Protein AF-A0A060SUG4-F1 (afdb_monomer)

Radius of gyration: 19.08 Å; Cα contacts (8 Å, |Δi|>4): 262; chains: 1; bounding box: 57×53×43 Å

Sequence (201 aa):
MPRFSSSLASAQTWVEPTSLPDYLDASQVAGNVSLEHKRLCLNTLGAYGLGGQDSFAYSAGAQIRITELNYKTEGERVEVVAVSEVNNPITHSPRSSRRRSSSLHAVLRSCGSAPLVVLGLMRGVNGVGVSQALSIFFHAPASMRVIPLCLPIPPLLTDVKQRHLYAHHEYQYSSWDADTFFQMRSSYLSSLPSSYRKTSR

Structure (mmCIF, N/CA/C/O backbone):
data_AF-A0A060SUG4-F1
#
_entry.id   AF-A0A060SUG4-F1
#
loop_
_atom_site.group_PDB
_atom_site.id
_atom_site.type_symbol
_atom_site.label_atom_id
_atom_site.label_alt_id
_atom_site.label_comp_id
_atom_site.label_asym_id
_atom_site.label_entity_id
_atom_site.label_seq_id
_atom_site.pdbx_PDB_ins_code
_atom_site.Cartn_x
_atom_site.Cartn_y
_atom_site.Cartn_z
_atom_site.occupancy
_atom_site.B_iso_or_equiv
_atom_site.auth_seq_id
_atom_site.auth_comp_id
_atom_site.auth_asym_id
_atom_site.auth_atom_id
_atom_site.pdbx_PDB_model_num
ATOM 1 N N . MET A 1 1 ? -31.694 18.686 -6.249 1.00 42.88 1 MET A N 1
ATOM 2 C CA . MET A 1 1 ? -30.647 18.261 -7.206 1.00 42.88 1 MET A CA 1
ATOM 3 C C . MET A 1 1 ? -30.933 16.833 -7.650 1.00 42.88 1 MET A C 1
ATOM 5 O O . MET A 1 1 ? -31.194 16.015 -6.773 1.00 42.88 1 MET A O 1
ATOM 9 N N . PRO A 1 2 ? -30.952 16.529 -8.958 1.00 44.09 2 PRO A N 1
ATOM 10 C CA . PRO A 1 2 ? -31.192 15.171 -9.438 1.00 44.09 2 PRO A CA 1
ATOM 11 C C . PRO A 1 2 ? -30.003 14.259 -9.095 1.00 44.09 2 PRO A C 1
ATOM 13 O O . PRO A 1 2 ? -28.846 14.648 -9.250 1.00 44.09 2 PRO A O 1
ATOM 16 N N . ARG A 1 3 ? -30.288 13.048 -8.599 1.00 51.31 3 ARG A N 1
ATOM 17 C CA . ARG A 1 3 ? -29.276 12.005 -8.378 1.00 51.31 3 ARG A CA 1
ATOM 18 C C . ARG A 1 3 ? -28.842 11.463 -9.737 1.00 51.31 3 ARG A C 1
ATOM 20 O O . ARG A 1 3 ? -29.645 10.855 -10.434 1.00 51.31 3 ARG A O 1
ATOM 27 N N . PHE A 1 4 ? -27.578 11.648 -10.097 1.00 49.31 4 PHE A N 1
ATOM 28 C CA . PHE A 1 4 ? -26.991 10.963 -11.245 1.00 49.31 4 PHE A CA 1
ATOM 29 C C . PHE A 1 4 ? -26.877 9.458 -10.931 1.00 49.31 4 PHE A C 1
ATOM 31 O O . PHE A 1 4 ? -25.995 9.047 -10.179 1.00 49.31 4 PHE A O 1
ATOM 38 N N . SER A 1 5 ? -27.773 8.628 -11.476 1.00 48.16 5 SER A N 1
ATOM 39 C CA . SER A 1 5 ? -27.613 7.168 -11.487 1.00 48.16 5 SER A CA 1
ATOM 40 C C . SER A 1 5 ? -26.919 6.757 -12.786 1.00 48.16 5 SER A C 1
ATOM 42 O O . SER A 1 5 ? -27.507 6.855 -13.861 1.00 48.16 5 SER A O 1
ATOM 44 N N . SER A 1 6 ? -25.661 6.319 -12.702 1.00 52.75 6 SER A N 1
ATOM 45 C CA . SER A 1 6 ? -24.967 5.719 -13.851 1.00 52.75 6 SER A CA 1
ATOM 46 C C . SER A 1 6 ? -25.562 4.343 -14.148 1.00 52.75 6 SER A C 1
ATOM 48 O O . SER A 1 6 ? -25.537 3.471 -13.282 1.00 52.75 6 SER A O 1
ATOM 50 N N . SER A 1 7 ? -26.056 4.135 -15.369 1.00 51.00 7 SER A N 1
ATOM 51 C CA . SER A 1 7 ? -26.544 2.835 -15.857 1.00 51.00 7 SER A CA 1
ATOM 52 C C . SER A 1 7 ? -25.435 1.789 -16.031 1.00 51.00 7 SER A C 1
ATOM 54 O O . SER A 1 7 ? -25.730 0.608 -16.171 1.00 51.00 7 SER A O 1
ATOM 56 N N . LEU A 1 8 ? -24.163 2.208 -15.996 1.00 50.72 8 LEU A N 1
ATOM 57 C CA . LEU A 1 8 ? -22.990 1.327 -16.052 1.00 50.72 8 LEU A CA 1
ATOM 58 C C . LEU A 1 8 ? -22.507 0.874 -14.667 1.00 50.72 8 LEU A C 1
ATOM 60 O O . LEU A 1 8 ? -21.612 0.036 -14.576 1.00 50.72 8 LEU A O 1
ATOM 64 N N . ALA A 1 9 ? -23.087 1.400 -13.584 1.00 50.00 9 ALA A N 1
ATOM 65 C CA . ALA A 1 9 ? -22.822 0.922 -12.232 1.00 50.00 9 ALA A CA 1
ATOM 66 C C . ALA A 1 9 ? -23.582 -0.392 -11.988 1.00 50.00 9 ALA A C 1
ATOM 68 O O . ALA A 1 9 ? -24.537 -0.440 -11.216 1.00 50.00 9 ALA A O 1
ATOM 69 N N . SER A 1 10 ? -23.189 -1.465 -12.678 1.00 50.06 10 SER A N 1
ATOM 70 C CA . SER A 1 10 ? -23.586 -2.807 -12.258 1.00 50.06 10 SER A CA 1
ATOM 71 C C . SER A 1 10 ? -23.013 -3.058 -10.859 1.00 50.06 10 SER A C 1
ATOM 73 O O . SER A 1 10 ? -21.876 -2.686 -10.566 1.00 50.06 10 SER A O 1
ATOM 75 N N . ALA A 1 11 ? -23.810 -3.653 -9.972 1.00 53.81 11 ALA A N 1
ATOM 76 C CA . ALA A 1 11 ? -23.493 -3.806 -8.548 1.00 53.81 11 ALA A CA 1
ATOM 77 C C . ALA A 1 11 ? -22.215 -4.629 -8.254 1.00 53.81 11 ALA A C 1
ATOM 79 O O . ALA A 1 11 ? -21.762 -4.653 -7.115 1.00 53.81 11 ALA A O 1
ATOM 80 N N . GLN A 1 12 ? -21.608 -5.252 -9.269 1.00 50.97 12 GLN A N 1
ATOM 81 C CA . GLN A 1 12 ? -20.353 -6.004 -9.193 1.00 50.97 12 GLN A CA 1
ATOM 82 C C . GLN A 1 12 ? -19.305 -5.452 -10.174 1.00 50.97 12 GLN A C 1
ATOM 84 O O . GLN A 1 12 ? -18.782 -6.165 -11.022 1.00 50.97 12 GLN A O 1
ATOM 89 N N . THR A 1 13 ? -18.976 -4.160 -10.087 1.00 53.25 13 THR A N 1
ATOM 90 C CA . THR A 1 13 ? -17.857 -3.594 -10.877 1.00 53.25 13 THR A CA 1
ATOM 91 C C . THR A 1 13 ? -16.478 -3.934 -10.292 1.00 53.25 13 THR A C 1
ATOM 93 O O . THR A 1 13 ? -15.457 -3.493 -10.813 1.00 53.25 13 THR A O 1
ATOM 96 N N . TRP A 1 14 ? -16.435 -4.678 -9.187 1.00 64.00 14 TRP A N 1
ATOM 97 C CA . TRP A 1 14 ? -15.236 -4.876 -8.387 1.00 64.00 14 TRP A CA 1
ATOM 98 C C . TRP A 1 14 ? -14.989 -6.351 -8.129 1.00 64.00 14 TRP A C 1
ATOM 100 O O . TRP A 1 14 ? -15.912 -7.094 -7.801 1.00 64.00 14 TRP A O 1
ATOM 110 N N . VAL A 1 15 ? -13.728 -6.752 -8.279 1.00 66.94 15 VAL A N 1
ATOM 111 C CA . VAL A 1 15 ? -13.281 -8.085 -7.889 1.00 66.94 15 VAL A CA 1
ATOM 112 C C . VAL A 1 15 ? -13.190 -8.108 -6.373 1.00 66.94 15 VAL A C 1
ATOM 114 O O . VAL A 1 15 ? -12.480 -7.288 -5.786 1.00 66.94 15 VAL A O 1
ATOM 117 N N . GLU A 1 16 ? -13.934 -9.026 -5.763 1.00 75.75 16 GLU A N 1
ATOM 118 C CA . GLU A 1 16 ? -13.940 -9.234 -4.321 1.00 75.75 16 GLU A CA 1
ATOM 119 C C . GLU A 1 16 ? -12.500 -9.497 -3.851 1.00 75.75 16 GLU A C 1
ATOM 121 O O . GLU A 1 16 ? -11.866 -10.418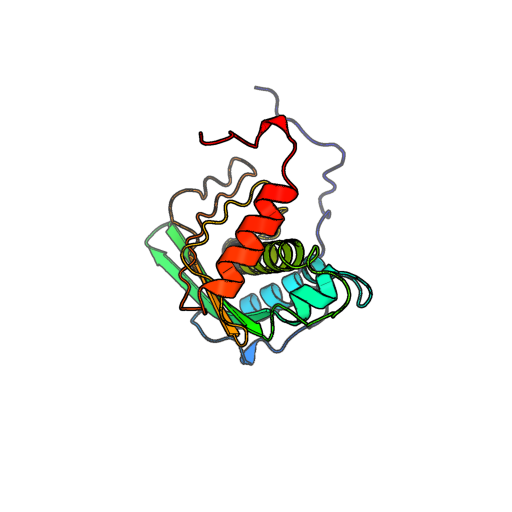 -4.376 1.00 75.75 16 GLU A O 1
ATOM 126 N N . PRO A 1 17 ? -11.953 -8.735 -2.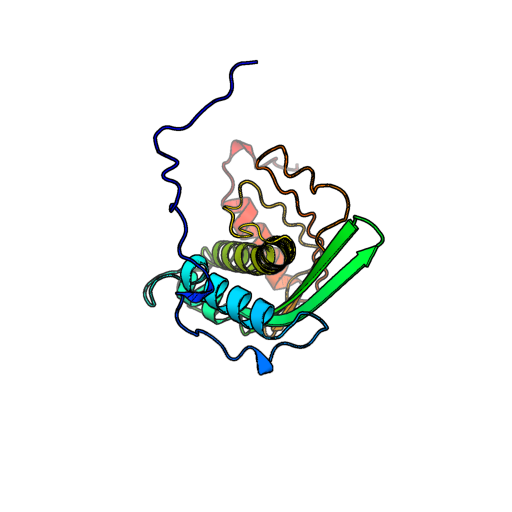888 1.00 71.75 17 PRO A N 1
ATOM 127 C CA . PRO A 1 17 ? -10.560 -8.888 -2.477 1.00 71.75 17 PRO A CA 1
ATOM 128 C C . PRO A 1 17 ? -10.207 -10.310 -2.023 1.00 71.75 17 PRO A C 1
ATOM 130 O O . PRO A 1 17 ? -9.087 -10.763 -2.246 1.00 71.75 17 PRO A O 1
ATOM 133 N N . THR A 1 18 ? -11.164 -11.033 -1.434 1.00 79.50 18 THR A N 1
ATOM 134 C CA . THR A 1 18 ? -10.996 -12.432 -1.002 1.00 79.50 18 THR A CA 1
ATOM 135 C C . THR A 1 18 ? -10.933 -13.430 -2.162 1.00 79.50 18 THR A C 1
ATOM 137 O O . THR A 1 18 ? -10.451 -14.543 -1.980 1.00 79.50 18 THR A O 1
ATOM 140 N N . SER A 1 19 ? -11.385 -13.041 -3.359 1.00 84.56 19 SER A N 1
ATOM 141 C CA . SER A 1 19 ? -11.288 -13.851 -4.581 1.00 84.56 19 SER A CA 1
ATOM 142 C C . SER A 1 19 ? -9.967 -13.659 -5.333 1.00 84.56 19 SER A C 1
ATOM 144 O O . SER A 1 19 ? -9.697 -14.376 -6.298 1.00 84.56 19 SER A O 1
ATOM 146 N N . LEU A 1 20 ? -9.148 -12.687 -4.915 1.00 84.19 20 LEU A N 1
ATOM 147 C CA . LEU A 1 20 ? -7.858 -12.421 -5.536 1.00 84.19 20 LEU A CA 1
ATOM 148 C C . LEU A 1 20 ? -6.821 -13.483 -5.134 1.00 84.19 20 LEU A C 1
ATOM 150 O O . LEU A 1 20 ? -6.840 -13.950 -3.994 1.00 84.19 20 LEU A O 1
ATOM 154 N N . PRO A 1 21 ? -5.881 -13.827 -6.035 1.00 85.62 21 PRO A N 1
ATOM 155 C CA . PRO A 1 21 ? -4.748 -14.681 -5.696 1.00 85.62 21 PRO A CA 1
ATOM 156 C C . PRO A 1 21 ? -3.930 -14.088 -4.549 1.00 85.62 21 PRO A C 1
ATOM 158 O O . PRO A 1 21 ? -3.822 -12.867 -4.433 1.00 85.62 21 PRO A O 1
ATOM 161 N N . ASP A 1 22 ? -3.280 -14.945 -3.766 1.00 86.69 22 ASP A N 1
ATOM 162 C CA . ASP A 1 22 ? -2.281 -14.498 -2.800 1.00 86.69 22 ASP A CA 1
ATOM 163 C C . ASP A 1 22 ? -0.999 -14.082 -3.533 1.00 86.69 22 ASP A C 1
ATOM 165 O O . ASP A 1 22 ? -0.304 -14.912 -4.120 1.00 86.69 22 ASP A O 1
ATOM 169 N N . TYR A 1 23 ? -0.701 -12.780 -3.527 1.00 84.25 23 TYR A N 1
ATOM 170 C CA . TYR A 1 23 ? 0.458 -12.226 -4.242 1.00 84.25 23 TYR A CA 1
ATOM 171 C C . TYR A 1 23 ? 1.730 -12.188 -3.394 1.00 84.25 23 TYR A C 1
ATOM 173 O O . TYR A 1 23 ? 2.823 -12.414 -3.910 1.00 84.25 23 TYR A O 1
ATOM 181 N N . LEU A 1 24 ? 1.606 -11.839 -2.111 1.00 87.25 24 LEU A N 1
ATOM 182 C CA . LEU A 1 24 ? 2.732 -11.587 -1.210 1.00 87.25 24 LEU A CA 1
ATOM 183 C C . LEU A 1 24 ? 2.430 -12.122 0.193 1.00 87.25 24 LEU A C 1
ATOM 185 O O . LEU A 1 24 ? 1.275 -12.219 0.609 1.00 87.25 24 LEU A O 1
ATOM 189 N N . ASP A 1 25 ? 3.488 -12.4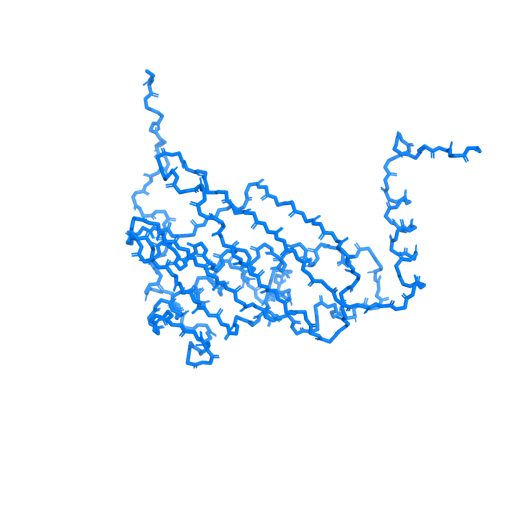34 0.939 1.00 91.69 25 ASP A N 1
ATOM 190 C CA . ASP A 1 25 ? 3.377 -12.927 2.309 1.00 91.69 25 ASP A CA 1
ATOM 191 C C . ASP A 1 25 ? 3.043 -11.789 3.287 1.00 91.69 25 ASP A C 1
ATOM 193 O O . ASP A 1 25 ? 3.897 -10.997 3.690 1.00 91.69 25 ASP A O 1
ATOM 197 N N . ALA A 1 26 ? 1.777 -11.734 3.700 1.00 94.88 26 ALA A N 1
ATOM 198 C CA . ALA A 1 26 ? 1.273 -10.752 4.654 1.00 94.88 26 ALA A CA 1
ATOM 199 C C . ALA A 1 26 ? 1.920 -10.842 6.045 1.00 94.88 26 ALA A C 1
ATOM 201 O O . ALA A 1 26 ? 1.857 -9.868 6.798 1.00 94.88 26 ALA A O 1
ATOM 202 N N . SER A 1 27 ? 2.539 -11.976 6.399 1.00 95.00 27 SER A N 1
ATOM 203 C CA . SER A 1 27 ? 3.204 -12.143 7.696 1.00 95.00 27 SER A CA 1
ATOM 204 C C . SER A 1 27 ? 4.468 -11.287 7.830 1.00 95.00 27 SER A C 1
ATOM 206 O O . SER A 1 27 ? 4.874 -10.963 8.944 1.00 95.00 27 SER A O 1
ATOM 208 N N . GLN A 1 28 ? 5.042 -10.850 6.704 1.00 95.31 28 GLN A N 1
ATOM 209 C CA . GLN A 1 28 ? 6.210 -9.968 6.671 1.00 95.31 28 GLN A CA 1
ATOM 210 C C . GLN A 1 28 ? 5.865 -8.488 6.884 1.00 95.31 28 GLN A C 1
ATOM 212 O O . GLN A 1 28 ? 6.768 -7.667 7.035 1.00 95.31 28 GLN A O 1
ATOM 217 N N . VAL A 1 29 ? 4.576 -8.131 6.895 1.00 96.88 29 VAL A N 1
ATOM 218 C CA . VAL A 1 29 ? 4.125 -6.751 7.099 1.00 96.88 29 VAL A CA 1
ATOM 219 C C . VAL A 1 29 ? 3.901 -6.503 8.590 1.00 96.88 29 VAL A C 1
ATOM 221 O O . VAL A 1 29 ? 3.007 -7.087 9.212 1.00 96.88 29 VAL A O 1
ATOM 224 N N . ALA A 1 30 ? 4.690 -5.601 9.168 1.00 97.56 30 ALA A N 1
ATOM 225 C CA . ALA A 1 30 ? 4.578 -5.184 10.560 1.00 97.56 30 ALA A CA 1
ATOM 226 C C . ALA A 1 30 ? 3.333 -4.307 10.811 1.00 97.56 30 ALA A C 1
ATOM 228 O O . ALA A 1 30 ? 2.547 -4.010 9.905 1.00 97.56 30 ALA A O 1
ATOM 229 N N . GLY A 1 31 ? 3.132 -3.914 12.068 1.00 96.62 31 GLY A N 1
ATOM 230 C CA . GLY A 1 31 ? 2.064 -3.005 12.488 1.00 96.62 31 GLY A CA 1
ATOM 231 C C . GLY A 1 31 ? 0.791 -3.696 12.982 1.00 96.62 31 GLY A C 1
ATOM 232 O O . GLY A 1 31 ? 0.664 -4.924 12.933 1.00 96.62 31 GLY A O 1
ATOM 233 N N . ASN A 1 32 ? -0.142 -2.894 13.494 1.00 97.19 32 ASN A N 1
ATOM 234 C CA . ASN A 1 32 ? -1.312 -3.354 14.253 1.00 97.19 32 ASN A CA 1
ATOM 235 C C . ASN A 1 32 ? -2.537 -3.749 13.402 1.00 97.19 32 ASN A C 1
ATOM 237 O O . ASN A 1 32 ? -3.520 -4.241 13.954 1.00 97.19 32 ASN A O 1
ATOM 241 N N . VAL A 1 33 ? -2.500 -3.570 12.077 1.00 96.75 33 VAL A N 1
ATOM 242 C CA . VAL A 1 33 ? -3.571 -4.035 11.178 1.00 96.75 33 VAL A CA 1
ATOM 243 C C . VAL A 1 33 ? -3.651 -5.570 11.200 1.00 96.75 33 VAL A C 1
ATOM 245 O O . VAL A 1 33 ? -2.629 -6.260 11.189 1.00 96.75 33 VAL A O 1
ATOM 248 N N . SER A 1 34 ? -4.865 -6.129 11.206 1.00 96.75 34 SER A N 1
ATOM 249 C CA . SER A 1 34 ? -5.076 -7.585 11.190 1.00 96.75 34 SER A CA 1
ATOM 250 C C . SER A 1 34 ? -4.449 -8.248 9.958 1.00 96.75 34 SER A C 1
ATOM 252 O O . SER A 1 34 ? -4.465 -7.672 8.868 1.00 96.75 34 SER A O 1
ATOM 254 N N . LEU A 1 35 ? -4.000 -9.497 10.098 1.00 96.25 35 LEU A N 1
ATOM 255 C CA . LEU A 1 35 ? -3.367 -10.254 9.011 1.00 96.25 35 LEU A CA 1
ATOM 256 C C . LEU A 1 35 ? -4.246 -10.369 7.754 1.00 96.25 35 LEU A C 1
ATOM 258 O O . LEU A 1 35 ? -3.735 -10.274 6.642 1.00 96.25 35 LEU A O 1
ATOM 262 N N . GLU A 1 36 ? -5.559 -10.521 7.929 1.00 94.25 36 GLU A N 1
ATOM 263 C CA . GLU A 1 36 ? -6.524 -10.568 6.827 1.00 94.25 36 GLU A CA 1
ATOM 264 C C . GLU A 1 36 ? -6.485 -9.282 5.990 1.00 94.25 36 GLU A C 1
ATOM 266 O O . GLU A 1 36 ? -6.182 -9.326 4.801 1.00 94.25 36 GLU A O 1
ATOM 271 N N . HIS A 1 37 ? -6.674 -8.119 6.616 1.00 95.00 37 HIS A N 1
ATOM 272 C CA . HIS A 1 37 ? -6.567 -6.823 5.939 1.00 95.00 37 HIS A CA 1
ATOM 273 C C . HIS A 1 37 ? -5.198 -6.585 5.282 1.00 95.00 37 HIS A C 1
ATOM 275 O O . HIS A 1 37 ? -5.143 -6.021 4.189 1.00 95.00 37 HIS A O 1
ATOM 281 N N . LYS A 1 38 ? -4.097 -7.039 5.902 1.00 96.06 38 LYS A N 1
ATOM 282 C CA . LYS A 1 38 ? -2.755 -6.980 5.294 1.00 96.06 38 LYS A CA 1
ATOM 283 C C . LYS A 1 38 ? -2.705 -7.796 4.001 1.00 96.06 38 LYS A C 1
ATOM 285 O O . LYS A 1 38 ? -2.289 -7.272 2.971 1.00 96.06 38 LYS A O 1
ATOM 290 N N . ARG A 1 39 ? -3.189 -9.042 4.028 1.00 95.31 39 ARG A N 1
ATOM 291 C CA . ARG A 1 39 ? -3.264 -9.920 2.849 1.00 95.31 39 ARG A CA 1
ATOM 292 C C . ARG A 1 39 ? -4.125 -9.312 1.748 1.00 95.31 39 ARG A C 1
ATOM 294 O O . ARG A 1 39 ? -3.666 -9.196 0.620 1.00 95.31 39 ARG A O 1
ATOM 301 N N . LEU A 1 40 ? -5.327 -8.844 2.077 1.00 93.19 40 LEU A N 1
ATOM 302 C CA . LEU A 1 40 ? -6.227 -8.225 1.102 1.00 93.19 40 LEU A CA 1
ATOM 303 C C . LEU A 1 40 ? -5.627 -6.958 0.478 1.00 93.19 40 LEU A C 1
ATOM 305 O O . LEU A 1 40 ? -5.765 -6.740 -0.727 1.00 93.19 40 LEU A O 1
A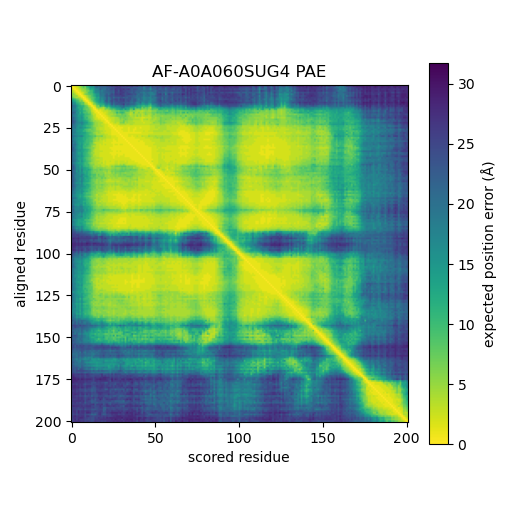TOM 309 N N . CYS A 1 41 ? -4.913 -6.148 1.263 1.00 93.81 41 CYS A N 1
ATOM 310 C CA . CYS A 1 41 ? -4.185 -4.988 0.755 1.00 93.81 41 CYS A CA 1
ATOM 311 C C . CYS A 1 41 ? -3.098 -5.393 -0.252 1.00 93.81 41 CYS A C 1
ATOM 313 O O . CYS A 1 41 ? -2.997 -4.793 -1.323 1.00 93.81 41 CYS A O 1
ATOM 315 N N . LEU A 1 42 ? -2.306 -6.421 0.062 1.00 93.62 42 LEU A N 1
ATOM 316 C CA . LEU A 1 42 ? -1.259 -6.926 -0.830 1.00 93.62 42 LEU A CA 1
ATOM 317 C C . LEU A 1 42 ? -1.841 -7.546 -2.103 1.00 93.62 42 LEU A C 1
ATOM 319 O O . LEU A 1 42 ? -1.342 -7.276 -3.194 1.00 93.62 42 LEU A O 1
ATOM 323 N N . ASN A 1 43 ? -2.930 -8.305 -1.985 1.00 92.00 43 ASN A N 1
ATOM 324 C CA . ASN A 1 43 ? -3.605 -8.913 -3.129 1.00 92.00 43 ASN A CA 1
ATOM 325 C C . ASN A 1 43 ? -4.186 -7.839 -4.055 1.00 92.00 43 ASN A C 1
ATOM 327 O O . ASN A 1 43 ? -4.053 -7.917 -5.275 1.00 92.00 43 ASN A O 1
ATOM 331 N N . THR A 1 44 ? -4.749 -6.778 -3.474 1.00 89.88 44 THR A N 1
ATOM 332 C CA . THR A 1 44 ? -5.234 -5.609 -4.215 1.00 89.88 44 THR A CA 1
ATOM 333 C C . THR A 1 44 ? -4.095 -4.888 -4.940 1.00 89.88 44 THR A C 1
ATOM 335 O O . THR A 1 44 ? -4.226 -4.560 -6.120 1.00 89.88 44 THR A O 1
ATOM 338 N N . LEU A 1 45 ? -2.958 -4.667 -4.271 1.00 89.25 45 LEU A N 1
ATOM 339 C CA . LEU A 1 45 ? -1.774 -4.070 -4.893 1.00 89.25 45 LEU A CA 1
ATOM 340 C C . LEU A 1 45 ? -1.260 -4.931 -6.057 1.00 89.25 45 LEU A C 1
ATOM 342 O O . LEU A 1 45 ? -0.947 -4.398 -7.119 1.00 89.25 45 LEU A O 1
ATOM 346 N N . GLY A 1 46 ? -1.218 -6.251 -5.881 1.00 89.00 46 GLY A N 1
ATOM 347 C CA . GLY A 1 46 ? -0.818 -7.193 -6.922 1.00 89.00 46 GLY A CA 1
ATOM 348 C C . GLY A 1 46 ? -1.742 -7.155 -8.139 1.00 89.00 46 GLY A C 1
ATOM 349 O O . GLY A 1 46 ? -1.283 -6.973 -9.266 1.00 89.00 46 GLY A O 1
ATOM 350 N N . ALA A 1 47 ? -3.050 -7.254 -7.907 1.00 87.75 47 ALA A N 1
ATOM 351 C CA . ALA A 1 47 ? -4.050 -7.332 -8.965 1.00 87.75 47 ALA A CA 1
ATOM 352 C C . ALA A 1 47 ? -4.221 -6.014 -9.739 1.00 87.75 47 ALA A C 1
ATOM 354 O O . ALA A 1 47 ? -4.270 -6.019 -10.969 1.00 87.75 47 ALA A O 1
ATOM 355 N N . TYR A 1 48 ? -4.295 -4.879 -9.035 1.00 83.88 48 TYR A N 1
ATOM 356 C CA . TYR A 1 48 ? -4.606 -3.577 -9.643 1.00 83.88 48 TYR A CA 1
ATOM 357 C C . TYR A 1 48 ? -3.380 -2.680 -9.845 1.00 83.88 48 TYR A C 1
ATOM 359 O O . TYR A 1 48 ? -3.389 -1.808 -10.717 1.00 83.88 48 TYR A O 1
ATOM 367 N N . GLY A 1 49 ? -2.337 -2.852 -9.031 1.00 80.88 49 GLY A N 1
ATOM 368 C CA . GLY A 1 49 ? -1.140 -2.011 -9.047 1.00 80.88 49 GLY A CA 1
ATOM 369 C C . GLY A 1 49 ? -0.050 -2.505 -9.995 1.00 80.88 49 GLY A C 1
ATOM 370 O O . GLY A 1 49 ? 0.613 -1.678 -10.618 1.00 80.88 49 GLY A O 1
ATOM 371 N N . LEU A 1 50 ? 0.123 -3.826 -10.135 1.00 82.31 50 LEU A N 1
ATOM 372 C CA . LEU A 1 50 ? 1.206 -4.406 -10.941 1.00 82.31 50 LEU A CA 1
ATOM 373 C C . LEU A 1 50 ? 0.794 -4.682 -12.389 1.00 82.31 50 LEU A C 1
ATOM 375 O O . LEU A 1 50 ? 1.576 -4.432 -13.298 1.00 82.31 50 LEU A O 1
ATOM 379 N N . GLY A 1 51 ? -0.424 -5.170 -12.634 1.00 81.75 51 GLY A N 1
ATOM 380 C CA . GLY A 1 51 ? -0.814 -5.643 -13.966 1.00 81.75 51 GLY A CA 1
ATOM 381 C C . GLY A 1 51 ? 0.017 -6.853 -14.429 1.00 81.75 51 GLY A C 1
ATOM 382 O O . GLY A 1 51 ? 0.601 -7.572 -13.621 1.00 81.75 51 GLY A O 1
ATOM 383 N N . GLY A 1 52 ? 0.058 -7.107 -15.742 1.00 83.38 52 GLY A N 1
ATOM 384 C CA . GLY A 1 52 ? 0.823 -8.227 -16.313 1.00 83.38 52 GLY A CA 1
ATOM 385 C C . GLY A 1 52 ? 2.341 -8.021 -16.245 1.00 83.38 52 GLY A C 1
ATOM 386 O O . GLY A 1 52 ? 2.799 -6.879 -16.228 1.00 83.38 52 GLY A O 1
ATOM 387 N N . GLN A 1 53 ? 3.116 -9.114 -16.264 1.00 84.06 53 GLN A N 1
ATOM 388 C CA . GLN A 1 53 ? 4.585 -9.097 -16.118 1.00 84.06 53 GLN A CA 1
ATOM 389 C C . GLN A 1 53 ? 5.306 -8.206 -17.140 1.00 84.06 53 GLN A C 1
ATOM 391 O O . GLN A 1 53 ? 6.292 -7.553 -16.806 1.00 84.06 53 GLN A O 1
ATOM 396 N N . ASP A 1 54 ? 4.766 -8.110 -18.356 1.00 81.00 54 ASP A N 1
ATOM 397 C CA . ASP A 1 54 ? 5.321 -7.281 -19.433 1.00 81.00 54 ASP A CA 1
ATOM 398 C C . ASP A 1 54 ? 4.930 -5.797 -19.330 1.00 81.00 54 ASP A C 1
ATOM 400 O O . ASP A 1 54 ? 5.307 -4.973 -20.168 1.00 81.00 54 ASP A O 1
ATOM 404 N N . SER A 1 55 ? 4.145 -5.423 -18.317 1.00 81.75 55 SER A N 1
ATOM 405 C CA . SER A 1 55 ? 3.701 -4.048 -18.138 1.00 81.75 55 SER A CA 1
ATOM 406 C C . SER A 1 55 ? 4.742 -3.206 -17.400 1.00 81.75 55 SER A C 1
ATOM 408 O O . SER A 1 55 ? 5.457 -3.652 -16.500 1.00 81.75 55 SER A O 1
ATOM 410 N N . PHE A 1 56 ? 4.783 -1.918 -17.738 1.00 79.06 56 PHE A N 1
ATOM 411 C CA . PHE A 1 56 ? 5.605 -0.948 -17.016 1.00 79.06 56 PHE A CA 1
ATOM 412 C C . PHE A 1 56 ? 5.276 -0.918 -15.515 1.00 79.06 56 PHE A C 1
ATOM 414 O O . PHE A 1 56 ? 6.181 -0.827 -14.684 1.00 79.06 56 PHE A O 1
ATOM 421 N N . ALA A 1 57 ? 3.988 -1.027 -15.178 1.00 79.06 57 ALA A N 1
ATOM 422 C CA . ALA A 1 57 ? 3.506 -1.027 -13.805 1.00 79.06 57 ALA A CA 1
ATOM 423 C C . ALA A 1 57 ? 4.065 -2.211 -13.006 1.00 79.06 57 ALA A C 1
ATOM 425 O O . ALA A 1 57 ? 4.474 -2.014 -11.868 1.00 79.06 57 ALA A O 1
ATOM 426 N N . TYR A 1 58 ? 4.201 -3.385 -13.625 1.00 84.75 58 TYR A N 1
ATOM 427 C CA . TYR A 1 58 ? 4.784 -4.555 -12.977 1.00 84.75 58 TYR A CA 1
ATOM 428 C C . TYR A 1 58 ? 6.250 -4.317 -12.626 1.00 84.75 58 TYR A C 1
ATOM 430 O O . TYR A 1 58 ? 6.649 -4.513 -11.484 1.00 84.75 58 TYR A O 1
ATOM 438 N N . SER A 1 59 ? 7.043 -3.797 -13.569 1.00 83.38 59 SER A N 1
ATOM 439 C CA . SER A 1 59 ? 8.468 -3.522 -13.327 1.00 83.38 59 SER A CA 1
ATOM 440 C C . SER A 1 59 ? 8.714 -2.501 -12.208 1.00 83.38 59 SER A C 1
ATOM 442 O O . SER A 1 59 ? 9.659 -2.649 -11.436 1.00 83.38 59 SER A O 1
ATOM 444 N N . ALA A 1 60 ? 7.855 -1.482 -12.105 1.00 80.81 60 ALA A N 1
ATOM 445 C CA . ALA A 1 60 ? 7.950 -0.446 -11.081 1.00 80.81 60 ALA A CA 1
ATOM 446 C C . ALA A 1 60 ? 7.361 -0.906 -9.740 1.00 80.81 60 ALA A C 1
ATOM 448 O O . ALA A 1 60 ? 7.923 -0.641 -8.683 1.00 80.81 60 ALA A O 1
ATOM 449 N N . GLY A 1 61 ? 6.227 -1.600 -9.772 1.00 83.25 61 GLY A N 1
ATOM 450 C CA . GLY A 1 61 ? 5.508 -2.013 -8.579 1.00 83.25 61 GLY A CA 1
ATOM 451 C C . GLY A 1 61 ? 6.094 -3.256 -7.910 1.00 83.25 61 GLY A C 1
ATOM 452 O O . GLY A 1 61 ? 6.023 -3.356 -6.692 1.00 83.25 61 GLY A O 1
ATOM 453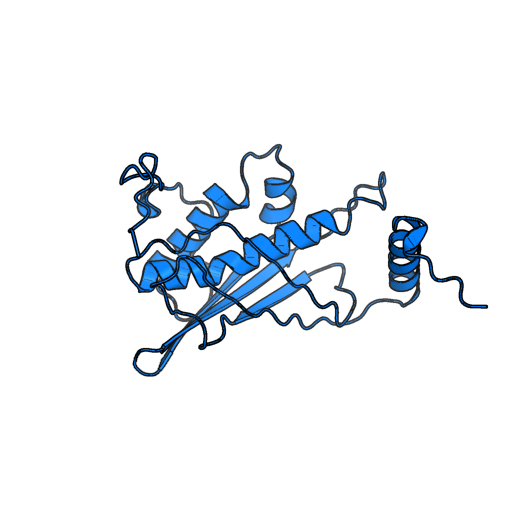 N N . ALA A 1 62 ? 6.754 -4.152 -8.653 1.00 86.12 62 ALA A N 1
ATOM 454 C CA . ALA A 1 62 ? 7.452 -5.312 -8.082 1.00 86.12 62 ALA A CA 1
ATOM 455 C C . ALA A 1 62 ? 8.606 -4.911 -7.142 1.00 86.12 62 ALA A C 1
ATOM 457 O O . ALA A 1 62 ? 9.098 -5.726 -6.367 1.00 86.12 62 ALA A O 1
ATOM 458 N N . GLN A 1 63 ? 9.042 -3.652 -7.208 1.00 86.62 63 GLN A N 1
ATOM 459 C CA . GLN A 1 63 ? 10.060 -3.076 -6.331 1.00 86.62 63 GLN A CA 1
ATOM 460 C C . GLN A 1 63 ? 9.480 -2.539 -5.016 1.00 86.62 63 GLN A C 1
ATOM 462 O O . GLN A 1 63 ? 10.244 -2.220 -4.105 1.00 86.62 63 GLN A O 1
ATOM 467 N N . ILE A 1 64 ? 8.153 -2.415 -4.918 1.00 89.88 64 ILE A N 1
ATOM 468 C CA . ILE A 1 64 ? 7.456 -1.893 -3.745 1.00 89.88 64 ILE A CA 1
ATOM 469 C C . ILE A 1 64 ? 7.248 -3.027 -2.752 1.00 89.88 64 ILE A C 1
ATOM 471 O O . ILE A 1 64 ? 6.620 -4.040 -3.054 1.00 89.88 64 ILE A O 1
ATOM 475 N N . ARG A 1 65 ? 7.720 -2.817 -1.530 1.00 92.44 65 ARG A N 1
ATOM 476 C CA . ARG A 1 65 ? 7.469 -3.681 -0.386 1.00 92.44 65 ARG A CA 1
ATOM 477 C C . ARG A 1 65 ? 6.764 -2.875 0.689 1.00 92.44 65 ARG A C 1
ATOM 479 O O . ARG A 1 65 ? 7.367 -1.989 1.279 1.00 92.44 65 ARG A O 1
ATOM 486 N N . ILE A 1 66 ? 5.505 -3.188 0.973 1.00 94.38 66 ILE A N 1
ATOM 487 C CA . ILE A 1 66 ? 4.830 -2.639 2.154 1.00 94.38 66 ILE A CA 1
ATOM 488 C C . ILE A 1 66 ? 5.459 -3.306 3.379 1.00 94.38 66 ILE A C 1
ATOM 490 O O . ILE A 1 66 ? 5.392 -4.524 3.507 1.00 94.38 66 ILE A O 1
ATOM 494 N N . THR A 1 67 ? 6.109 -2.532 4.242 1.00 95.88 67 THR A N 1
ATOM 495 C CA . THR A 1 67 ? 6.811 -3.048 5.427 1.00 95.88 67 THR A CA 1
ATOM 496 C C . THR A 1 67 ? 5.996 -2.899 6.697 1.00 95.88 67 THR A C 1
ATOM 498 O O . THR A 1 67 ? 6.130 -3.719 7.601 1.00 95.88 67 THR A O 1
ATOM 501 N N . GLU A 1 68 ? 5.112 -1.906 6.762 1.00 96.75 68 GLU A N 1
ATOM 502 C CA . GLU A 1 68 ? 4.305 -1.643 7.949 1.00 96.75 68 GLU A CA 1
ATOM 503 C C . GLU A 1 68 ? 2.919 -1.118 7.570 1.00 96.75 68 GLU A C 1
ATOM 505 O O . GLU A 1 68 ? 2.777 -0.263 6.693 1.00 96.75 68 GLU A O 1
ATOM 510 N N . LEU A 1 69 ? 1.889 -1.624 8.248 1.00 96.38 69 LEU A N 1
ATOM 511 C CA . LEU A 1 69 ? 0.521 -1.126 8.157 1.00 96.38 69 LEU A CA 1
ATOM 512 C C . LEU A 1 69 ? -0.026 -0.913 9.564 1.00 96.38 69 LEU A C 1
ATOM 514 O O . LEU A 1 69 ? -0.229 -1.873 10.314 1.00 96.38 69 LEU A O 1
ATOM 518 N N . ASN A 1 70 ? -0.296 0.347 9.892 1.00 96.38 70 ASN A N 1
ATOM 519 C CA . ASN A 1 70 ? -0.898 0.737 11.155 1.00 96.38 70 ASN A CA 1
ATOM 520 C C . ASN A 1 70 ? -2.205 1.480 10.948 1.00 96.38 70 ASN A C 1
ATOM 522 O O . ASN A 1 70 ? -2.389 2.196 9.965 1.00 96.38 70 ASN A O 1
ATOM 526 N N . TYR A 1 71 ? -3.083 1.371 11.933 1.00 95.19 71 TYR A N 1
ATOM 527 C CA . TYR A 1 71 ? -4.254 2.214 12.048 1.00 95.19 71 TYR A CA 1
ATOM 528 C C . TYR A 1 71 ? -4.394 2.769 13.462 1.00 95.19 71 TYR A C 1
ATOM 530 O O . TYR A 1 71 ? -3.948 2.169 14.444 1.00 95.19 71 TYR A O 1
ATOM 538 N N . LYS A 1 72 ? -5.046 3.922 13.561 1.00 94.44 72 LYS A N 1
ATOM 539 C CA . LYS A 1 72 ? -5.432 4.552 14.817 1.00 94.44 72 LYS A CA 1
ATOM 540 C C . LYS A 1 72 ? -6.893 4.961 14.733 1.00 94.44 72 LYS A C 1
ATOM 542 O O . LYS A 1 72 ? -7.324 5.537 13.735 1.00 94.44 72 LYS A O 1
ATOM 547 N N . THR A 1 73 ? -7.639 4.684 15.794 1.00 91.88 73 THR A N 1
ATOM 548 C CA . THR A 1 73 ? -9.032 5.110 15.924 1.00 91.88 73 THR A CA 1
ATOM 549 C C . THR A 1 73 ? -9.141 6.112 17.067 1.00 91.88 73 THR A C 1
ATOM 551 O O . THR A 1 73 ? -8.755 5.813 18.194 1.00 91.88 73 THR A O 1
ATOM 554 N N . GLU A 1 74 ? -9.657 7.302 16.775 1.00 91.88 74 GLU A N 1
ATOM 555 C CA . GLU A 1 74 ? -9.927 8.373 17.738 1.00 91.88 74 GLU A CA 1
ATOM 556 C C . GLU A 1 74 ? -11.399 8.795 17.609 1.00 91.88 74 GLU A C 1
ATOM 558 O O . GLU A 1 74 ? -11.760 9.638 16.788 1.00 91.88 74 GLU A O 1
ATOM 563 N N . GLY A 1 75 ? -12.285 8.167 18.387 1.00 89.62 75 GLY A N 1
ATOM 564 C CA . GLY A 1 75 ? -13.733 8.350 18.230 1.00 89.62 75 GLY A CA 1
ATOM 565 C C . GLY A 1 75 ? -14.221 7.802 16.884 1.00 89.62 75 GLY A C 1
ATOM 566 O O . GLY A 1 75 ? -13.967 6.646 16.560 1.00 89.62 75 GLY A O 1
ATOM 567 N N . GLU A 1 76 ? -14.894 8.631 16.084 1.00 85.44 76 GLU A N 1
ATOM 568 C CA . GLU A 1 76 ? -15.332 8.273 14.719 1.00 85.44 76 GLU A CA 1
ATOM 569 C C . GLU A 1 76 ? -14.204 8.370 13.676 1.00 85.44 76 GLU A C 1
ATOM 571 O O . GLU A 1 76 ? -14.358 7.986 12.512 1.00 85.44 76 GLU A O 1
ATOM 576 N N . ARG A 1 77 ? -13.050 8.906 14.078 1.00 86.50 77 ARG A N 1
ATOM 577 C CA . ARG A 1 77 ? -11.921 9.165 13.197 1.00 86.50 77 ARG A CA 1
ATOM 578 C C . ARG A 1 77 ? -11.056 7.919 13.081 1.00 86.50 77 ARG A C 1
ATOM 580 O O . ARG A 1 77 ? -10.576 7.401 14.084 1.00 86.50 77 ARG A O 1
ATOM 587 N N . VAL A 1 78 ? -10.820 7.469 11.852 1.00 88.56 78 VAL A N 1
ATOM 588 C CA . VAL A 1 78 ? -9.899 6.365 11.555 1.00 88.56 78 VAL A CA 1
ATOM 589 C C . VAL A 1 78 ? -8.779 6.902 10.682 1.00 88.56 78 VAL A C 1
ATOM 591 O O . VAL A 1 78 ? -9.034 7.428 9.601 1.00 88.56 78 VAL A O 1
ATOM 594 N N . GLU A 1 79 ? -7.555 6.773 11.172 1.00 92.56 79 GLU A N 1
ATOM 595 C CA . GLU A 1 79 ? -6.326 7.109 10.468 1.00 92.56 79 GLU A CA 1
ATOM 596 C C . GLU A 1 79 ? -5.595 5.819 10.121 1.00 92.56 79 GLU A C 1
ATOM 598 O O . GLU A 1 79 ? -5.478 4.930 10.963 1.00 92.56 79 GLU A O 1
ATOM 603 N N . VAL A 1 80 ? -5.113 5.710 8.887 1.00 92.94 80 VAL A N 1
ATOM 604 C CA . VAL A 1 80 ? -4.311 4.574 8.434 1.00 92.94 80 VAL A CA 1
ATOM 605 C C . VAL A 1 80 ? -2.993 5.105 7.902 1.00 92.94 80 VAL A C 1
ATOM 607 O O . VAL A 1 80 ? -2.965 6.062 7.125 1.00 92.94 80 VAL A O 1
ATOM 610 N N . VAL A 1 81 ? -1.910 4.467 8.330 1.00 94.44 81 VAL A N 1
ATOM 611 C CA . VAL A 1 81 ? -0.544 4.779 7.929 1.00 94.44 81 VA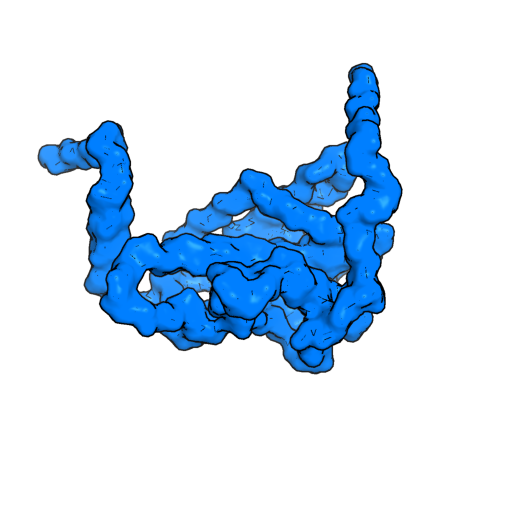L A CA 1
ATOM 612 C C . VAL A 1 81 ? 0.059 3.533 7.301 1.00 94.44 81 VAL A C 1
ATOM 614 O O . VAL A 1 81 ? 0.082 2.464 7.915 1.00 94.44 81 VAL A O 1
ATOM 617 N N . ALA A 1 82 ? 0.557 3.682 6.078 1.00 94.00 82 ALA A N 1
ATOM 618 C CA . ALA A 1 82 ? 1.321 2.647 5.400 1.00 94.00 82 ALA A CA 1
ATOM 619 C C . ALA A 1 82 ? 2.773 3.090 5.249 1.00 94.00 82 ALA A C 1
ATOM 621 O O . ALA A 1 82 ? 3.039 4.202 4.784 1.00 94.00 82 ALA A O 1
ATOM 622 N N . VAL A 1 83 ? 3.699 2.201 5.601 1.00 94.19 83 VAL A N 1
ATOM 623 C CA . VAL A 1 83 ? 5.121 2.350 5.302 1.00 94.19 83 VAL A CA 1
ATOM 624 C C . VAL A 1 83 ? 5.467 1.384 4.182 1.00 94.19 83 VAL A C 1
ATOM 626 O O . VAL A 1 83 ? 5.201 0.184 4.262 1.00 94.19 83 VAL A O 1
ATOM 629 N N . SER A 1 84 ? 6.012 1.921 3.099 1.00 92.06 84 SER A N 1
ATOM 630 C CA . SER A 1 84 ? 6.462 1.155 1.943 1.00 92.06 84 SER A CA 1
ATOM 631 C C . SER A 1 84 ? 7.925 1.446 1.672 1.00 92.06 84 SER A C 1
ATOM 633 O O . SER A 1 84 ? 8.349 2.593 1.673 1.00 92.06 84 SER A O 1
ATOM 635 N N . GLU A 1 85 ? 8.697 0.415 1.392 1.00 90.62 85 GLU A N 1
ATOM 636 C CA . GLU A 1 85 ? 10.068 0.524 0.933 1.00 90.62 85 GLU A CA 1
ATOM 637 C C . GLU A 1 85 ? 10.128 0.213 -0.552 1.00 90.62 85 GLU A C 1
ATOM 639 O O . GLU A 1 85 ? 9.528 -0.750 -1.026 1.00 90.62 85 GLU A O 1
ATOM 644 N N . VAL A 1 86 ? 10.869 1.028 -1.294 1.00 86.56 86 VAL A N 1
ATOM 645 C CA . VAL A 1 86 ? 11.107 0.784 -2.715 1.00 86.56 86 VAL A CA 1
ATOM 646 C C . VAL A 1 86 ? 12.546 0.343 -2.890 1.00 86.56 86 VAL A C 1
ATOM 648 O O . VAL A 1 86 ? 13.471 1.131 -2.674 1.00 86.56 86 VAL A O 1
ATOM 651 N N . ASN A 1 87 ? 12.728 -0.918 -3.269 1.00 81.25 87 ASN A N 1
ATOM 652 C CA . ASN A 1 87 ? 14.042 -1.497 -3.508 1.00 81.25 87 ASN A CA 1
ATOM 653 C C . ASN A 1 87 ? 14.490 -1.186 -4.931 1.00 81.25 87 ASN A C 1
ATOM 655 O O . ASN A 1 87 ? 13.872 -1.637 -5.891 1.00 81.25 87 ASN A O 1
ATOM 659 N N . ASN A 1 88 ? 15.605 -0.468 -5.064 1.00 69.31 88 ASN A N 1
ATOM 660 C CA . ASN A 1 88 ? 16.187 -0.128 -6.361 1.00 69.31 88 ASN A CA 1
ATOM 661 C C . ASN A 1 88 ? 15.183 0.549 -7.333 1.00 69.31 88 ASN A C 1
ATOM 663 O O . ASN A 1 88 ? 15.031 0.084 -8.464 1.00 69.31 88 ASN A O 1
ATOM 667 N N . PRO A 1 89 ? 14.544 1.671 -6.927 1.00 59.12 89 PRO A N 1
ATOM 668 C CA . PRO A 1 89 ? 13.473 2.381 -7.661 1.00 59.12 89 PRO A CA 1
ATOM 669 C C . PRO A 1 89 ? 13.842 2.799 -9.097 1.00 59.12 89 PRO A C 1
ATOM 671 O O . PRO A 1 89 ? 13.008 3.268 -9.876 1.00 59.12 89 PRO A O 1
ATOM 674 N N . ILE A 1 90 ? 15.130 2.713 -9.434 1.00 58.53 90 ILE A N 1
ATOM 675 C CA . ILE A 1 90 ? 15.726 3.138 -10.689 1.00 58.53 90 ILE A CA 1
ATOM 676 C C . ILE A 1 90 ? 16.580 1.975 -11.193 1.00 58.53 90 ILE A C 1
ATOM 678 O O . ILE A 1 90 ? 17.809 2.027 -11.176 1.00 58.53 90 ILE A O 1
ATOM 682 N N . THR A 1 91 ? 15.941 0.915 -11.684 1.00 48.78 91 THR A N 1
ATOM 683 C CA . THR A 1 91 ? 16.652 -0.066 -12.506 1.00 48.78 91 THR A CA 1
ATOM 684 C C . THR A 1 91 ? 17.263 0.657 -13.705 1.00 48.78 91 THR A C 1
ATOM 686 O O . THR A 1 91 ? 16.564 1.165 -14.587 1.00 48.78 91 THR A O 1
ATOM 689 N N . HIS A 1 92 ? 18.592 0.749 -13.681 1.00 44.56 92 HIS A N 1
ATOM 690 C CA . HIS A 1 92 ? 19.465 1.326 -14.692 1.00 44.56 92 HIS A CA 1
ATOM 691 C C . HIS A 1 92 ? 19.217 0.654 -16.052 1.00 44.56 92 HIS A C 1
ATOM 693 O O . HIS A 1 92 ? 19.883 -0.310 -16.412 1.00 44.56 92 HIS A O 1
ATOM 699 N N . SER A 1 93 ? 18.278 1.166 -16.848 1.00 42.59 93 SER A N 1
ATOM 700 C CA . SER A 1 93 ? 18.354 0.957 -18.291 1.00 42.59 93 SER A CA 1
ATOM 701 C C . SER A 1 93 ? 19.274 2.046 -18.852 1.00 42.59 93 SER A C 1
ATOM 703 O O . SER A 1 93 ? 18.900 3.223 -18.828 1.00 42.59 93 SER A O 1
ATOM 705 N N . PRO A 1 94 ? 20.483 1.711 -19.340 1.00 45.47 94 PRO A N 1
ATOM 706 C CA . PRO A 1 94 ? 21.475 2.691 -19.794 1.00 45.47 94 PRO A CA 1
ATOM 707 C C . PRO A 1 94 ? 21.048 3.492 -21.038 1.00 45.47 94 PRO A C 1
ATOM 709 O O . PRO A 1 94 ? 21.782 4.367 -21.482 1.00 45.47 94 PRO A O 1
ATOM 712 N N . ARG A 1 95 ? 19.866 3.228 -21.613 1.00 41.25 95 ARG A N 1
ATOM 713 C CA . ARG A 1 95 ? 19.452 3.776 -22.913 1.00 41.25 95 ARG A CA 1
ATOM 714 C C . ARG A 1 95 ? 18.508 4.981 -22.891 1.00 41.25 95 ARG A C 1
ATOM 716 O O . ARG A 1 95 ? 18.240 5.514 -23.962 1.00 41.25 95 ARG A O 1
ATOM 723 N N . SER A 1 96 ? 18.021 5.477 -21.748 1.00 42.28 96 SER A N 1
ATOM 724 C CA . SER A 1 96 ? 17.235 6.727 -21.776 1.00 42.28 96 SER A CA 1
ATOM 725 C C . SER A 1 96 ? 17.171 7.471 -20.440 1.00 42.28 96 SER A C 1
ATOM 727 O O . SER A 1 96 ? 16.445 7.076 -19.528 1.00 42.28 96 SER A O 1
ATOM 729 N N . SER A 1 97 ? 17.821 8.630 -20.362 1.00 46.22 97 SER A N 1
ATOM 730 C CA . SER A 1 97 ? 17.696 9.600 -19.262 1.00 46.22 97 SER A CA 1
ATOM 731 C C . SER A 1 97 ? 16.276 10.177 -19.088 1.00 46.22 97 SER A C 1
ATOM 733 O O . SER A 1 97 ? 15.978 10.756 -18.047 1.00 46.22 97 SER A O 1
ATOM 735 N N . ARG A 1 98 ? 15.372 9.985 -20.063 1.00 41.56 98 ARG A N 1
ATOM 736 C CA . ARG A 1 98 ? 13.996 10.528 -20.075 1.00 41.56 98 ARG A CA 1
ATOM 737 C C . ARG A 1 98 ? 12.931 9.706 -19.335 1.00 41.56 98 ARG A C 1
ATOM 739 O O . ARG A 1 98 ? 11.842 10.222 -19.125 1.00 41.56 98 ARG A O 1
ATOM 746 N N . ARG A 1 99 ? 13.205 8.462 -18.921 1.00 46.56 99 ARG A N 1
ATOM 747 C CA . ARG A 1 99 ? 12.202 7.569 -18.285 1.00 46.56 99 ARG A CA 1
ATOM 748 C C . ARG A 1 99 ? 12.226 7.547 -16.748 1.00 46.56 99 ARG A C 1
ATOM 750 O O . ARG A 1 99 ? 11.477 6.793 -16.138 1.00 46.56 99 ARG A O 1
ATOM 757 N N . ARG A 1 100 ? 13.073 8.370 -16.119 1.00 56.78 100 ARG A N 1
ATOM 758 C CA . ARG A 1 100 ? 13.334 8.333 -14.667 1.00 56.78 100 ARG A CA 1
ATOM 759 C C . ARG A 1 100 ? 12.226 8.933 -13.794 1.00 56.78 100 ARG A C 1
ATOM 761 O O . ARG A 1 100 ? 12.044 8.474 -12.676 1.00 56.78 100 ARG A O 1
ATOM 768 N N . SER A 1 101 ? 11.487 9.937 -14.270 1.00 58.22 101 SER A N 1
ATOM 769 C CA . SER A 1 101 ? 10.423 10.557 -13.465 1.00 58.22 101 SER A CA 1
ATOM 770 C C . SER A 1 101 ? 9.133 9.739 -13.486 1.00 58.22 101 SER A C 1
ATOM 772 O O . SER A 1 101 ? 8.474 9.615 -12.460 1.00 58.22 101 SER A O 1
ATOM 774 N N . SER A 1 102 ? 8.763 9.140 -14.622 1.00 62.28 102 SER A N 1
ATOM 775 C CA . SER A 1 102 ? 7.496 8.410 -14.769 1.00 62.28 102 SER A CA 1
ATOM 776 C C . SER A 1 102 ? 7.413 7.143 -13.911 1.00 62.28 102 SER A C 1
ATOM 778 O O . SER A 1 102 ? 6.321 6.788 -13.475 1.00 62.28 102 SER A O 1
ATOM 780 N N . SER A 1 103 ? 8.542 6.480 -13.629 1.00 72.00 103 SER A N 1
ATOM 781 C CA . SER A 1 103 ? 8.574 5.311 -12.735 1.00 72.00 103 SER A CA 1
ATOM 782 C C . SER A 1 103 ? 8.296 5.702 -11.292 1.00 72.00 103 SER A C 1
ATOM 784 O O . SER A 1 103 ? 7.487 5.056 -10.634 1.00 72.00 103 SER A O 1
ATOM 786 N N . LEU A 1 104 ? 8.871 6.814 -10.831 1.00 77.31 104 LEU A N 1
ATOM 787 C CA . LEU A 1 104 ? 8.643 7.305 -9.478 1.00 77.31 104 LEU A CA 1
ATOM 788 C C . LEU A 1 104 ? 7.168 7.653 -9.242 1.00 77.31 104 LEU A C 1
ATOM 790 O O . LEU A 1 104 ? 6.610 7.271 -8.222 1.00 77.31 104 LEU A O 1
ATOM 794 N N . HIS A 1 105 ? 6.500 8.294 -10.206 1.00 79.12 105 HIS A N 1
ATOM 795 C CA . HIS A 1 105 ? 5.063 8.582 -10.098 1.00 79.12 105 HIS A CA 1
ATOM 796 C C . HIS A 1 105 ? 4.220 7.306 -9.988 1.00 79.12 105 HIS A C 1
ATOM 798 O O . HIS A 1 105 ? 3.290 7.255 -9.185 1.00 79.12 105 HIS A O 1
ATOM 804 N N . ALA A 1 106 ? 4.538 6.271 -10.774 1.00 81.38 106 ALA A N 1
ATOM 805 C CA . ALA A 1 106 ? 3.828 4.995 -10.714 1.00 81.38 106 ALA A CA 1
ATOM 806 C C . ALA A 1 106 ? 4.005 4.308 -9.352 1.00 81.38 106 ALA A C 1
ATOM 808 O O . ALA A 1 106 ? 3.035 3.785 -8.798 1.00 81.38 106 ALA A O 1
ATOM 809 N N . VAL A 1 107 ? 5.215 4.375 -8.791 1.00 85.00 107 VAL A N 1
ATOM 810 C CA . VAL A 1 107 ? 5.512 3.849 -7.458 1.00 85.00 107 VAL A CA 1
ATOM 811 C C . VAL A 1 107 ? 4.747 4.610 -6.380 1.00 85.00 107 VAL A C 1
ATOM 813 O O . VAL A 1 107 ? 3.994 4.005 -5.625 1.00 85.00 107 VAL A O 1
ATOM 816 N N . LEU A 1 108 ? 4.856 5.940 -6.362 1.00 86.62 108 LEU A N 1
ATOM 817 C CA . LEU A 1 108 ? 4.186 6.789 -5.375 1.00 86.62 108 LEU A CA 1
ATOM 818 C C . LEU A 1 108 ? 2.666 6.622 -5.404 1.00 86.62 108 LEU A C 1
ATOM 820 O O . LEU A 1 108 ? 2.034 6.517 -4.356 1.00 86.62 108 LEU A O 1
ATOM 824 N N . ARG A 1 109 ? 2.078 6.530 -6.602 1.00 85.50 109 ARG A N 1
ATOM 825 C CA . ARG A 1 109 ? 0.644 6.275 -6.768 1.00 85.50 109 ARG A CA 1
ATOM 826 C C . ARG A 1 109 ? 0.224 4.939 -6.150 1.00 85.50 109 ARG A C 1
ATOM 828 O O . ARG A 1 109 ? -0.828 4.862 -5.523 1.00 85.50 109 ARG A O 1
ATOM 835 N N . SER A 1 110 ? 1.046 3.907 -6.316 1.00 87.88 110 SER A N 1
ATOM 836 C CA . SER A 1 110 ? 0.769 2.570 -5.786 1.00 87.88 110 SER A CA 1
ATOM 837 C C . SER A 1 110 ? 0.909 2.543 -4.261 1.00 87.88 110 SER A C 1
ATOM 839 O O . SER A 1 110 ? -0.005 2.083 -3.580 1.00 87.88 110 SER A O 1
ATOM 841 N N . CYS A 1 111 ? 1.967 3.144 -3.707 1.00 89.38 111 CYS A N 1
ATOM 842 C CA . CYS A 1 111 ? 2.138 3.281 -2.256 1.00 89.38 111 CYS A CA 1
ATOM 843 C C . CYS A 1 111 ? 0.997 4.091 -1.614 1.00 89.38 111 CYS A C 1
ATOM 845 O O . CYS A 1 111 ? 0.482 3.707 -0.567 1.00 89.38 111 CYS A O 1
ATOM 847 N N . GLY A 1 112 ? 0.546 5.171 -2.267 1.00 88.25 112 GLY A N 1
ATOM 848 C CA . GLY A 1 112 ? -0.587 5.994 -1.820 1.00 88.25 112 GLY A CA 1
ATOM 849 C C . GLY A 1 112 ? -1.919 5.251 -1.741 1.00 88.25 112 GLY A C 1
ATOM 850 O O . GLY A 1 112 ? -2.798 5.654 -0.982 1.00 88.25 112 GLY A O 1
ATOM 851 N N . SER A 1 113 ? -2.074 4.154 -2.485 1.00 89.94 113 SER A N 1
ATOM 852 C CA . SER A 1 113 ? -3.310 3.367 -2.478 1.00 89.94 113 SER A CA 1
ATOM 853 C C . SER A 1 113 ? -3.432 2.416 -1.283 1.00 89.94 113 SER A C 1
ATOM 855 O O . SER A 1 113 ? -4.545 2.168 -0.829 1.00 89.94 113 SER A O 1
ATOM 857 N N . ALA A 1 114 ? -2.320 1.932 -0.719 1.00 92.50 114 ALA A N 1
ATOM 858 C CA . ALA A 1 114 ? -2.334 0.962 0.378 1.00 92.50 114 ALA A CA 1
ATOM 859 C C . ALA A 1 114 ? -3.143 1.415 1.614 1.00 92.50 114 ALA A C 1
ATOM 861 O O . ALA A 1 114 ? -4.034 0.673 2.042 1.00 92.50 114 ALA A O 1
ATOM 862 N N . PRO A 1 115 ? -2.932 2.625 2.175 1.00 92.88 115 PRO A N 1
ATOM 863 C CA . PRO A 1 115 ? -3.692 3.044 3.348 1.00 92.88 115 PRO A CA 1
ATOM 864 C C . PRO A 1 115 ? -5.176 3.294 3.023 1.00 92.88 115 PRO A C 1
ATOM 866 O O . PRO A 1 115 ? -6.022 3.110 3.895 1.00 92.88 115 PRO A O 1
ATOM 869 N N . LEU A 1 116 ? -5.520 3.637 1.772 1.00 91.12 116 LEU A N 1
ATOM 870 C CA . LEU A 1 116 ? -6.914 3.788 1.328 1.00 91.12 116 LEU A CA 1
ATOM 871 C C . LEU A 1 116 ? -7.630 2.440 1.238 1.00 91.12 116 LEU A C 1
ATOM 873 O O . LEU A 1 116 ? -8.774 2.323 1.678 1.00 91.12 116 LEU A O 1
ATOM 877 N N . VAL A 1 117 ? -6.946 1.420 0.714 1.00 91.81 117 VAL A N 1
ATOM 878 C CA . VAL A 1 117 ? -7.476 0.055 0.638 1.00 91.81 117 VAL A CA 1
ATOM 879 C C . VAL A 1 117 ? -7.769 -0.465 2.038 1.00 91.81 117 VAL A C 1
ATOM 881 O O . VAL A 1 117 ? -8.891 -0.886 2.307 1.00 91.81 117 VAL A O 1
ATOM 884 N N . VAL A 1 118 ? -6.804 -0.360 2.955 1.00 93.56 118 VAL A N 1
ATOM 885 C CA . VAL A 1 118 ? -6.983 -0.786 4.350 1.00 93.56 118 VAL A CA 1
ATOM 886 C C . VAL A 1 118 ? -8.106 -0.004 5.034 1.00 93.56 118 VAL A C 1
ATOM 888 O O . VAL A 1 118 ? -8.959 -0.613 5.674 1.00 93.56 118 VAL A O 1
ATOM 891 N N . LEU A 1 119 ? -8.165 1.321 4.860 1.00 92.06 119 LEU A N 1
ATOM 892 C CA . LEU A 1 119 ? -9.236 2.146 5.426 1.00 92.06 119 LEU A CA 1
ATOM 893 C C . LEU A 1 119 ? -10.622 1.726 4.915 1.00 92.06 119 LEU A C 1
ATOM 895 O O . LEU A 1 119 ? -11.573 1.680 5.696 1.00 92.06 119 LEU A O 1
ATOM 899 N N . GLY A 1 120 ? -10.743 1.424 3.621 1.00 89.81 120 GLY A N 1
ATOM 900 C CA . GLY A 1 120 ? -11.986 0.930 3.038 1.00 89.81 120 GLY A CA 1
ATOM 901 C C . GLY A 1 120 ? -12.395 -0.409 3.641 1.00 89.81 120 GLY A C 1
ATOM 902 O O . GLY A 1 120 ? -13.504 -0.524 4.162 1.00 89.81 120 GLY A O 1
ATOM 903 N N . LEU A 1 121 ? -11.471 -1.374 3.658 1.00 90.00 121 LEU A N 1
ATOM 904 C CA . LEU A 1 121 ? -11.713 -2.706 4.214 1.00 90.00 121 LEU A CA 1
ATOM 905 C C . LEU A 1 121 ? -12.173 -2.638 5.678 1.00 90.00 121 LEU A C 1
ATOM 907 O O . LEU A 1 121 ? -13.181 -3.240 6.035 1.00 90.00 121 LEU A O 1
ATOM 911 N N . MET A 1 122 ? -11.515 -1.815 6.500 1.00 89.62 122 MET A N 1
ATOM 912 C CA . MET A 1 122 ? -11.900 -1.599 7.899 1.00 89.62 122 MET A CA 1
ATOM 913 C C . MET A 1 122 ? -13.307 -1.009 8.067 1.00 89.62 122 MET A C 1
ATOM 915 O O . MET A 1 122 ? -13.956 -1.242 9.083 1.00 89.62 122 MET A O 1
ATOM 919 N N . ARG A 1 123 ? -13.780 -0.227 7.092 1.00 87.25 123 ARG A N 1
ATOM 920 C C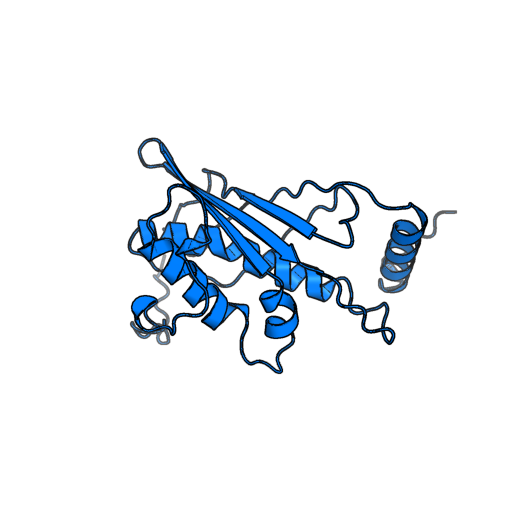A . ARG A 1 123 ? -15.129 0.356 7.080 1.00 87.25 123 ARG A CA 1
ATOM 921 C C . ARG A 1 123 ? -16.162 -0.543 6.390 1.00 87.25 123 ARG A C 1
ATOM 923 O O . ARG A 1 123 ? -17.305 -0.120 6.237 1.00 87.25 123 ARG A O 1
ATOM 930 N N . GLY A 1 124 ? -15.777 -1.744 5.952 1.00 85.38 124 GLY A N 1
ATOM 931 C CA . GLY A 1 124 ? -16.648 -2.637 5.185 1.00 85.38 124 GLY A CA 1
ATOM 932 C C . GLY A 1 124 ? -17.071 -2.052 3.835 1.00 85.38 124 GLY A C 1
ATOM 933 O O . GLY A 1 124 ? -18.127 -2.399 3.312 1.00 85.38 124 GLY A O 1
ATOM 934 N N . VAL A 1 125 ? -16.280 -1.126 3.283 1.00 84.81 125 VAL A N 1
ATOM 935 C CA . VAL A 1 125 ? -16.503 -0.532 1.961 1.00 84.81 125 VAL A CA 1
ATOM 936 C C . VAL A 1 125 ? -15.318 -0.824 1.056 1.00 84.81 125 VAL A C 1
ATOM 938 O O . VAL A 1 125 ? -14.221 -1.156 1.497 1.00 84.81 125 VAL A O 1
ATOM 941 N N . ASN A 1 126 ? -15.509 -0.664 -0.246 1.00 81.12 126 ASN A N 1
ATOM 942 C CA . ASN A 1 126 ? -14.394 -0.798 -1.162 1.00 81.12 126 ASN A CA 1
ATOM 943 C C . ASN A 1 126 ? -13.411 0.380 -1.003 1.00 81.12 126 ASN A C 1
ATOM 945 O O . ASN A 1 126 ? -13.788 1.534 -1.201 1.00 81.12 126 ASN A O 1
ATOM 949 N N . GLY A 1 127 ? -12.158 0.077 -0.653 1.00 83.19 127 GLY A N 1
ATOM 950 C CA . GLY A 1 127 ? -11.069 1.053 -0.545 1.00 83.19 127 GLY A CA 1
ATOM 951 C C . GLY A 1 127 ? -10.257 1.251 -1.829 1.00 83.19 127 GLY A C 1
ATOM 952 O O . GLY A 1 127 ? -9.354 2.086 -1.859 1.00 83.19 127 GLY A O 1
ATOM 953 N N . VAL A 1 128 ? -10.553 0.500 -2.894 1.00 84.50 128 VAL A N 1
ATOM 954 C CA . VAL A 1 128 ? -9.903 0.666 -4.196 1.00 84.50 128 VAL A CA 1
ATOM 955 C C . VAL A 1 128 ? -10.453 1.902 -4.895 1.00 84.50 128 VAL A C 1
ATOM 957 O O . VAL A 1 128 ? -11.661 2.119 -4.986 1.00 84.50 128 VAL A O 1
ATOM 960 N N . GLY A 1 129 ? -9.551 2.714 -5.434 1.00 82.88 129 GLY A N 1
ATOM 961 C CA . GLY A 1 129 ? -9.899 3.931 -6.147 1.00 82.88 129 GLY A CA 1
ATOM 962 C C . GLY A 1 129 ? -8.912 4.244 -7.259 1.00 82.88 129 GLY A C 1
ATOM 963 O O . GLY A 1 129 ? -7.805 3.710 -7.319 1.00 82.88 129 GLY A O 1
ATOM 964 N N . VAL A 1 130 ? -9.325 5.142 -8.149 1.00 81.56 130 VAL A N 1
ATOM 965 C CA . VAL A 1 130 ? -8.448 5.706 -9.175 1.00 81.56 130 VAL A CA 1
ATOM 966 C C . VAL A 1 130 ? -7.959 7.058 -8.678 1.00 81.56 130 VAL A C 1
ATOM 968 O O . VAL A 1 130 ? -8.760 7.926 -8.335 1.00 81.56 130 VAL A O 1
ATOM 971 N N . SER A 1 131 ? -6.642 7.246 -8.643 1.00 83.06 131 SER A N 1
ATOM 972 C CA . SER A 1 131 ? -6.049 8.540 -8.305 1.00 83.06 131 SER A CA 1
ATOM 973 C C . SER A 1 131 ? -6.461 9.586 -9.342 1.00 83.06 131 SER A C 1
ATOM 975 O O . SER A 1 131 ? -6.139 9.442 -10.520 1.00 83.06 131 SER A O 1
ATOM 977 N N . GLN A 1 132 ? -7.162 10.634 -8.908 1.00 84.81 132 GLN A N 1
ATOM 978 C CA . GLN A 1 132 ? -7.567 11.746 -9.778 1.00 84.81 132 GLN A CA 1
ATOM 979 C C . GLN A 1 132 ? -6.521 12.863 -9.826 1.00 84.81 132 GLN A C 1
ATOM 981 O O . GLN A 1 132 ? -6.332 13.502 -10.856 1.00 84.81 132 GLN A O 1
ATOM 986 N N . ALA A 1 133 ? -5.835 13.086 -8.706 1.00 85.00 133 ALA A N 1
ATOM 987 C CA . ALA A 1 133 ? -4.778 14.072 -8.567 1.00 85.00 133 ALA A CA 1
ATOM 988 C C . ALA A 1 133 ? -3.671 13.506 -7.675 1.00 85.00 133 ALA A C 1
ATOM 990 O O . ALA A 1 133 ? -3.940 12.763 -6.732 1.00 85.00 133 ALA A O 1
ATOM 991 N N . LEU A 1 134 ? -2.426 13.858 -7.985 1.00 82.94 134 LEU A N 1
ATOM 992 C CA . LEU A 1 134 ? -1.253 13.505 -7.198 1.00 82.94 134 LEU A CA 1
ATOM 993 C C . LEU A 1 134 ? -0.349 14.736 -7.141 1.00 82.94 134 LEU A C 1
ATOM 995 O O . LEU A 1 134 ? 0.166 15.171 -8.169 1.00 82.94 134 LEU A O 1
ATOM 999 N N . SER A 1 135 ? -0.183 15.301 -5.947 1.00 83.69 135 SER A N 1
ATOM 1000 C CA . SER A 1 135 ? 0.789 16.366 -5.697 1.00 83.69 135 SER A CA 1
ATOM 1001 C C . SER A 1 135 ? 2.027 15.754 -5.060 1.00 83.69 135 SER A C 1
ATOM 1003 O O . SER A 1 135 ? 1.916 15.022 -4.078 1.00 83.69 135 SER A O 1
ATOM 1005 N N . ILE A 1 136 ? 3.200 16.031 -5.624 1.00 81.06 136 ILE A N 1
ATOM 1006 C CA . ILE A 1 136 ? 4.478 15.532 -5.113 1.00 81.06 136 ILE A CA 1
ATOM 1007 C C . ILE A 1 136 ? 5.382 16.730 -4.874 1.00 81.06 136 ILE A C 1
ATOM 1009 O O . ILE A 1 136 ? 5.681 17.487 -5.798 1.00 81.06 136 ILE A O 1
ATOM 1013 N N . PHE A 1 137 ? 5.842 16.865 -3.635 1.00 81.56 137 PHE A N 1
ATOM 1014 C CA . PHE A 1 137 ? 6.859 17.831 -3.256 1.00 81.56 137 PHE A CA 1
ATOM 1015 C C . PHE A 1 137 ? 8.186 17.099 -3.058 1.00 81.56 137 PHE A C 1
ATOM 1017 O O . PHE A 1 137 ? 8.287 16.147 -2.284 1.00 81.56 137 PHE A O 1
ATOM 1024 N N . PHE A 1 138 ? 9.206 17.520 -3.802 1.00 77.81 138 PHE A N 1
ATOM 1025 C CA . PHE A 1 138 ? 10.555 16.975 -3.687 1.00 77.81 138 PHE A CA 1
ATOM 1026 C C . PHE A 1 138 ? 11.358 17.842 -2.721 1.00 77.81 138 PHE A C 1
ATOM 1028 O O . PHE A 1 138 ? 11.785 18.936 -3.082 1.00 77.81 138 PHE A O 1
ATOM 1035 N N . HIS A 1 139 ? 11.547 17.355 -1.494 1.00 75.06 139 HIS A N 1
ATOM 1036 C CA . HIS A 1 139 ? 12.308 18.067 -0.461 1.00 75.06 139 HIS A CA 1
ATOM 1037 C C . HIS A 1 139 ? 13.811 17.792 -0.544 1.00 75.06 139 HIS A C 1
ATOM 1039 O O . HIS A 1 139 ? 14.624 18.669 -0.270 1.00 75.06 139 HIS A O 1
ATOM 1045 N N . ALA A 1 140 ? 14.178 16.578 -0.952 1.00 73.56 140 ALA A N 1
ATOM 1046 C CA . ALA A 1 140 ? 15.552 16.183 -1.204 1.00 73.56 140 ALA A CA 1
ATOM 1047 C C . ALA A 1 140 ? 15.575 15.080 -2.279 1.00 73.56 140 ALA A C 1
ATOM 1049 O O . ALA A 1 140 ? 14.556 14.436 -2.539 1.00 73.56 140 ALA A O 1
ATOM 1050 N N . PRO A 1 141 ? 16.716 14.861 -2.936 1.00 67.81 141 PRO A N 1
ATOM 1051 C CA . PRO A 1 141 ? 16.882 13.760 -3.879 1.00 67.81 141 PRO A CA 1
ATOM 1052 C C . PRO A 1 141 ? 16.889 12.398 -3.143 1.00 67.81 141 PRO A C 1
ATOM 1054 O O . PRO A 1 141 ? 17.305 12.317 -1.990 1.00 67.81 141 PRO A O 1
ATOM 1057 N N . ALA A 1 142 ? 16.414 11.325 -3.789 1.00 62.34 142 ALA A N 1
ATOM 1058 C CA . ALA A 1 142 ? 16.078 10.049 -3.131 1.00 62.34 142 ALA A CA 1
ATOM 1059 C C . ALA A 1 142 ? 17.115 8.940 -3.373 1.00 62.34 142 ALA A C 1
ATOM 1061 O O . ALA A 1 142 ? 17.362 8.620 -4.534 1.00 62.34 142 ALA A O 1
ATOM 1062 N N . SER A 1 143 ? 17.800 8.430 -2.337 1.00 61.81 143 SER A N 1
ATOM 1063 C CA . SER A 1 143 ? 18.993 7.556 -2.467 1.00 61.81 143 SER A CA 1
ATOM 1064 C C . SER A 1 143 ? 18.803 6.348 -3.413 1.00 61.81 143 SER A C 1
ATOM 1066 O O . SER A 1 143 ? 17.704 5.814 -3.539 1.00 61.81 143 SER A O 1
ATOM 1068 N N . MET A 1 144 ? 19.876 5.869 -4.063 1.00 56.50 144 MET A N 1
ATOM 1069 C CA . MET A 1 144 ? 19.792 4.762 -5.044 1.00 56.50 144 MET A CA 1
ATOM 1070 C C . MET A 1 144 ? 19.370 3.405 -4.466 1.00 56.50 144 MET A C 1
ATOM 1072 O O . MET A 1 144 ? 19.064 2.498 -5.237 1.00 56.50 144 MET A O 1
ATOM 1076 N N . ARG A 1 145 ? 19.414 3.218 -3.142 1.00 56.56 145 ARG A N 1
ATOM 1077 C CA . ARG A 1 145 ? 19.292 1.881 -2.543 1.00 56.56 145 ARG A CA 1
ATOM 1078 C C . ARG A 1 145 ? 17.874 1.575 -2.086 1.00 56.56 145 ARG A C 1
ATOM 1080 O O . ARG A 1 145 ? 17.266 0.639 -2.598 1.00 56.56 145 ARG A O 1
ATOM 1087 N N . VAL A 1 146 ? 17.368 2.357 -1.140 1.00 59.59 146 VAL A N 1
ATOM 1088 C CA . VAL A 1 146 ? 16.052 2.148 -0.533 1.00 59.59 146 VAL A CA 1
ATOM 1089 C C . VAL A 1 146 ? 15.417 3.506 -0.280 1.00 59.59 146 VAL A C 1
ATOM 1091 O O . VAL A 1 146 ? 16.073 4.415 0.236 1.00 59.59 146 VAL A O 1
ATOM 1094 N N . ILE A 1 147 ? 14.145 3.636 -0.651 1.00 60.56 147 ILE A N 1
ATOM 1095 C CA . ILE A 1 147 ? 13.325 4.803 -0.321 1.00 60.56 147 ILE A CA 1
ATOM 1096 C C . ILE A 1 147 ? 12.227 4.344 0.644 1.00 60.56 147 ILE A C 1
ATOM 1098 O O . ILE A 1 147 ? 11.321 3.637 0.194 1.00 60.56 147 ILE A O 1
ATOM 1102 N N . PRO A 1 148 ? 12.288 4.719 1.936 1.00 59.75 148 PRO A N 1
ATOM 1103 C CA . PRO A 1 148 ? 11.158 4.563 2.837 1.00 59.75 148 PRO A CA 1
ATOM 1104 C C . PRO A 1 148 ? 10.104 5.632 2.522 1.00 59.75 148 PRO A C 1
ATOM 1106 O O . PRO A 1 148 ? 10.397 6.824 2.442 1.00 59.75 148 PRO A O 1
ATOM 1109 N N . LEU A 1 149 ? 8.866 5.195 2.328 1.00 70.44 149 LEU A N 1
ATOM 1110 C CA . LEU A 1 149 ? 7.697 6.021 2.059 1.00 70.44 149 LEU A CA 1
ATOM 1111 C C . LEU A 1 149 ? 6.706 5.809 3.196 1.00 70.44 149 LEU A C 1
ATOM 1113 O O . LEU A 1 149 ? 6.094 4.750 3.280 1.00 70.44 149 LEU A O 1
ATOM 1117 N N . CYS A 1 150 ? 6.548 6.812 4.055 1.00 68.50 150 CYS A N 1
ATOM 1118 C CA . CYS A 1 150 ? 5.515 6.831 5.086 1.00 68.50 150 CYS A CA 1
ATOM 1119 C C . CYS A 1 150 ? 4.356 7.700 4.603 1.00 68.50 150 CYS A C 1
ATOM 1121 O O . CYS A 1 150 ? 4.555 8.860 4.246 1.00 68.50 150 CYS A O 1
ATOM 1123 N N . LEU A 1 151 ? 3.157 7.127 4.547 1.00 64.06 151 LEU A N 1
ATOM 1124 C CA . LEU A 1 151 ? 1.984 7.784 3.982 1.00 64.06 151 LEU A CA 1
ATOM 1125 C C . LEU A 1 151 ? 0.864 7.829 5.020 1.00 64.06 151 LEU A C 1
ATOM 1127 O O . LEU A 1 151 ? 0.073 6.884 5.096 1.00 64.06 151 LEU A O 1
ATOM 1131 N N . PRO A 1 152 ? 0.786 8.907 5.820 1.00 64.56 152 PRO A N 1
ATOM 1132 C CA . PRO A 1 152 ? -0.372 9.152 6.659 1.00 64.56 152 PRO A CA 1
ATOM 1133 C C . PRO A 1 152 ? -1.529 9.667 5.800 1.00 64.56 152 PRO A C 1
ATOM 1135 O O . PRO A 1 152 ? -1.356 10.571 4.981 1.00 64.56 152 PRO A O 1
ATOM 1138 N N . ILE A 1 153 ? -2.727 9.113 5.986 1.00 59.88 153 ILE A N 1
ATOM 1139 C CA . ILE A 1 153 ? -3.944 9.747 5.472 1.00 59.88 153 ILE A CA 1
ATOM 1140 C C . ILE A 1 153 ? -4.430 10.731 6.540 1.00 59.88 153 ILE A C 1
ATOM 1142 O O . ILE A 1 153 ? -4.888 10.283 7.593 1.00 59.88 153 ILE A O 1
ATOM 1146 N N . PRO A 1 154 ? -4.357 12.057 6.301 1.00 55.22 154 PRO A N 1
ATOM 1147 C CA . PRO A 1 154 ? -4.791 13.037 7.276 1.00 55.22 154 PRO A CA 1
ATOM 1148 C C . PRO A 1 154 ? -6.284 12.863 7.606 1.00 55.22 154 PRO A C 1
ATOM 1150 O O . PRO A 1 154 ? -7.107 12.635 6.717 1.00 55.22 154 PRO A O 1
ATOM 1153 N N . PRO A 1 155 ? -6.645 13.096 8.872 1.00 49.00 155 PRO A N 1
ATOM 1154 C CA . PRO A 1 155 ? -7.998 13.064 9.420 1.00 49.00 155 PRO A CA 1
ATOM 1155 C C . PRO A 1 155 ? -9.174 13.599 8.609 1.00 49.00 155 PRO A C 1
ATOM 1157 O O . PRO A 1 155 ? -10.328 13.217 8.801 1.00 49.00 155 PRO A O 1
ATOM 1160 N N . LEU A 1 156 ? -8.881 14.615 7.805 1.00 40.28 156 LEU A N 1
ATOM 1161 C CA . LEU A 1 156 ? -9.806 15.705 7.539 1.00 40.28 156 LEU A CA 1
ATOM 1162 C C . LEU A 1 156 ? -10.767 15.472 6.374 1.00 40.28 156 LEU A C 1
ATOM 1164 O O . LEU A 1 156 ? -11.684 16.267 6.219 1.00 40.28 156 LEU A O 1
ATOM 1168 N N . LEU A 1 157 ? -10.625 14.405 5.584 1.00 42.78 157 LEU A N 1
ATOM 1169 C CA . LEU A 1 157 ? -11.424 14.221 4.363 1.00 42.78 157 LEU A CA 1
ATOM 1170 C C . LEU A 1 157 ? -11.919 12.780 4.190 1.00 42.78 157 LEU A C 1
ATOM 1172 O O . LEU A 1 157 ? -11.661 12.126 3.183 1.00 42.78 157 LEU A O 1
ATOM 1176 N N . THR A 1 158 ? -12.692 12.297 5.165 1.00 43.19 158 THR A N 1
ATOM 1177 C CA . THR A 1 158 ? -13.575 11.135 4.956 1.00 43.19 158 THR A CA 1
ATOM 1178 C C . THR A 1 158 ? -15.049 11.535 4.938 1.00 43.19 158 THR A C 1
ATOM 1180 O O . THR A 1 158 ? -15.883 10.851 5.523 1.00 43.19 158 THR A O 1
ATOM 1183 N N . ASP A 1 159 ? -15.405 12.615 4.230 1.00 39.38 159 ASP A N 1
ATOM 1184 C CA . ASP A 1 159 ? -16.795 12.765 3.785 1.00 39.38 159 ASP A CA 1
ATOM 1185 C C . ASP A 1 159 ? -17.032 11.844 2.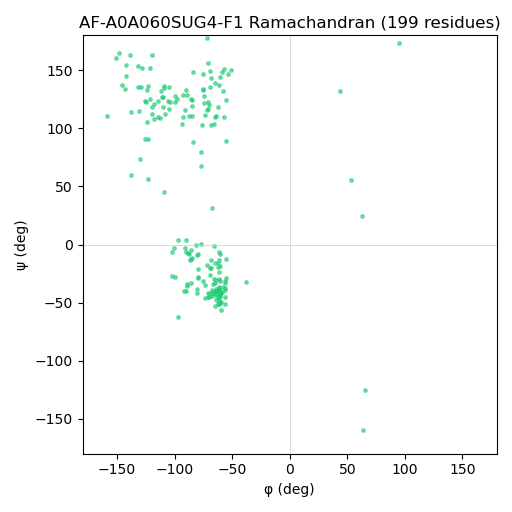579 1.00 39.38 159 ASP A C 1
ATOM 1187 O O . ASP A 1 159 ? -17.003 12.244 1.417 1.00 39.38 159 ASP A O 1
ATOM 1191 N N . VAL A 1 160 ? -17.242 10.558 2.875 1.00 42.78 160 VAL A N 1
ATOM 1192 C CA . VAL A 1 160 ? -17.520 9.493 1.893 1.00 42.78 160 VAL A CA 1
ATOM 1193 C C . VAL A 1 160 ? -18.828 9.761 1.118 1.00 42.78 160 VAL A C 1
ATOM 1195 O O . VAL A 1 160 ? -19.135 9.064 0.150 1.00 42.78 160 VAL A O 1
ATOM 1198 N N . LYS A 1 161 ? -19.614 10.791 1.482 1.00 37.59 161 LYS A N 1
ATOM 1199 C CA . LYS A 1 161 ? -20.832 11.172 0.746 1.00 37.59 161 LYS A CA 1
ATOM 1200 C C . LYS A 1 161 ? -20.543 11.755 -0.637 1.00 37.59 161 LYS A C 1
ATOM 1202 O O . LYS A 1 161 ? -21.419 11.707 -1.502 1.00 37.59 161 LYS A O 1
ATOM 1207 N N . GLN A 1 162 ? -19.331 12.246 -0.885 1.00 34.03 162 GLN A N 1
ATOM 1208 C CA . GLN A 1 162 ? -18.831 12.530 -2.228 1.00 34.03 162 GLN A CA 1
ATOM 1209 C C . GLN A 1 162 ? -17.758 11.489 -2.557 1.00 34.03 162 GLN A C 1
ATOM 1211 O O . GLN A 1 162 ? -16.923 11.175 -1.722 1.00 34.03 162 GLN A O 1
ATOM 1216 N N . ARG A 1 163 ? -17.764 10.925 -3.770 1.00 43.19 163 ARG A N 1
ATOM 1217 C CA . ARG A 1 163 ? -16.834 9.866 -4.231 1.00 43.19 163 ARG A CA 1
ATOM 1218 C C . ARG A 1 163 ? -15.363 10.330 -4.367 1.00 43.19 163 ARG A C 1
ATOM 1220 O O . ARG A 1 163 ? -14.652 9.862 -5.250 1.00 43.19 163 ARG A O 1
ATOM 1227 N N . HIS A 1 164 ? -14.924 11.273 -3.541 1.00 40.22 164 HIS A N 1
ATOM 1228 C CA . HIS A 1 164 ? -13.628 11.931 -3.578 1.00 40.22 164 HIS A CA 1
ATOM 1229 C C . HIS A 1 164 ? -12.949 11.755 -2.217 1.00 40.22 164 HIS A C 1
ATOM 1231 O O . HIS A 1 164 ? -13.329 12.383 -1.234 1.00 40.22 164 HIS A O 1
ATOM 1237 N N . LEU A 1 165 ? -11.948 10.876 -2.169 1.00 43.06 165 LEU A N 1
ATOM 1238 C CA . LEU A 1 165 ? -11.035 10.741 -1.037 1.00 43.06 165 LEU A CA 1
ATOM 1239 C C . LEU A 1 165 ? -9.819 11.628 -1.294 1.00 43.06 165 LEU A C 1
ATOM 1241 O O . LEU A 1 165 ? -9.197 11.538 -2.353 1.00 43.06 165 LEU A O 1
ATOM 1245 N N . TYR A 1 166 ? -9.482 12.469 -0.321 1.00 37.78 166 TYR A N 1
ATOM 1246 C CA . TYR A 1 166 ? -8.301 13.322 -0.375 1.00 37.78 166 TYR A CA 1
ATOM 1247 C C . TYR A 1 166 ? -7.283 12.816 0.641 1.00 37.78 166 TYR A C 1
ATOM 1249 O O . TYR A 1 166 ? -7.544 12.808 1.842 1.00 37.78 166 TYR A O 1
ATOM 1257 N N . ALA A 1 167 ? -6.114 12.417 0.152 1.00 45.94 167 ALA A N 1
ATOM 1258 C CA . ALA A 1 167 ? -4.960 12.112 0.979 1.00 45.94 167 ALA A CA 1
ATOM 1259 C C . ALA A 1 167 ? -3.901 13.199 0.753 1.00 45.94 167 ALA A C 1
ATOM 1261 O O . ALA A 1 167 ? -3.555 13.516 -0.386 1.00 45.94 167 ALA A O 1
ATOM 1262 N N . HIS A 1 168 ? -3.425 13.811 1.838 1.00 40.62 168 HIS A N 1
ATOM 1263 C CA . HIS A 1 168 ? -2.272 14.705 1.794 1.00 40.62 168 HIS A CA 1
ATOM 1264 C C . HIS A 1 168 ? -1.017 13.867 2.005 1.00 40.62 168 HIS A C 1
ATOM 1266 O O . HIS A 1 168 ? -0.949 13.095 2.958 1.00 40.62 168 HIS A O 1
ATOM 1272 N N . HIS A 1 169 ? -0.034 14.019 1.125 1.00 49.06 169 HIS A N 1
ATOM 1273 C CA . HIS A 1 169 ? 1.188 13.229 1.159 1.00 49.06 169 HIS A CA 1
ATOM 1274 C C . HIS A 1 169 ? 2.385 14.158 1.338 1.00 49.06 169 HIS A C 1
ATOM 1276 O O . HIS A 1 169 ? 2.644 15.009 0.487 1.00 49.06 169 HIS A O 1
ATOM 1282 N N . GLU A 1 170 ? 3.113 13.988 2.438 1.00 37.28 170 GLU A N 1
ATOM 1283 C CA . GLU A 1 170 ? 4.381 14.670 2.686 1.00 37.28 170 GLU A CA 1
ATOM 1284 C C . GLU A 1 170 ? 5.506 13.635 2.638 1.00 37.28 170 GLU A C 1
ATOM 1286 O O . GLU A 1 170 ? 5.435 12.596 3.290 1.00 37.28 170 GLU A O 1
ATOM 1291 N N . TYR A 1 171 ? 6.521 13.895 1.815 1.00 41.22 171 TYR A N 1
ATOM 1292 C CA . TYR A 1 171 ? 7.606 12.953 1.553 1.00 41.22 171 TYR A CA 1
ATOM 1293 C C . TYR A 1 171 ? 8.923 13.524 2.085 1.00 41.22 171 TYR A C 1
ATOM 1295 O O . TYR A 1 171 ? 9.460 14.474 1.517 1.00 41.22 171 TYR A O 1
ATOM 1303 N N . GLN A 1 172 ? 9.475 12.944 3.152 1.00 33.28 172 GLN A N 1
ATOM 1304 C CA . GLN A 1 172 ? 10.817 13.292 3.633 1.00 33.28 172 GLN A CA 1
ATOM 1305 C C . GLN A 1 172 ? 11.883 12.406 2.971 1.00 33.28 172 GLN A C 1
ATOM 1307 O O . GLN A 1 172 ? 11.738 11.189 2.902 1.00 33.28 172 GLN A O 1
ATOM 1312 N N . TYR A 1 173 ? 12.963 13.029 2.489 1.00 43.75 173 TYR A N 1
ATOM 1313 C CA . TYR A 1 173 ? 14.057 12.380 1.755 1.00 43.75 173 TYR A CA 1
ATOM 1314 C C . TYR A 1 173 ? 15.421 12.738 2.372 1.00 43.75 173 TYR A C 1
ATOM 1316 O O . TYR A 1 173 ? 15.583 13.841 2.896 1.00 43.75 173 TYR A O 1
ATOM 1324 N N . SER A 1 174 ? 16.425 11.860 2.245 1.00 30.45 174 SER A N 1
ATOM 1325 C CA . SER A 1 174 ? 17.817 12.118 2.653 1.00 30.45 174 SER A CA 1
ATOM 1326 C C . SER A 1 174 ? 18.841 11.874 1.515 1.00 30.45 174 SER A C 1
ATOM 1328 O O . SER A 1 174 ? 18.885 10.802 0.917 1.00 30.45 174 SER A O 1
ATOM 1330 N N . SER A 1 175 ? 19.609 12.946 1.244 1.00 31.56 175 SER A N 1
ATOM 1331 C CA . SER A 1 175 ? 20.890 13.160 0.515 1.00 31.56 175 SER A CA 1
ATOM 1332 C C . SER A 1 175 ? 21.220 12.503 -0.851 1.00 31.56 175 SER A C 1
ATOM 1334 O O . SER A 1 175 ? 21.188 11.289 -1.028 1.00 31.56 175 SER A O 1
ATOM 1336 N N . TRP A 1 176 ? 21.701 13.350 -1.788 1.00 42.59 176 TRP A N 1
ATOM 1337 C CA . TRP A 1 176 ? 22.552 13.021 -2.955 1.00 42.59 176 TRP A CA 1
ATOM 1338 C C . TRP A 1 176 ? 23.646 14.067 -3.161 1.00 42.59 176 TRP A C 1
ATOM 1340 O O . TRP A 1 176 ? 23.524 15.206 -2.711 1.00 42.59 176 TRP A O 1
ATOM 1350 N N . ASP A 1 177 ? 24.642 13.664 -3.950 1.00 42.75 177 ASP A N 1
ATOM 1351 C CA . ASP A 1 177 ? 25.598 14.518 -4.645 1.00 42.75 177 ASP A CA 1
ATOM 1352 C C . ASP A 1 177 ? 24.904 15.526 -5.590 1.00 42.75 177 ASP A C 1
ATOM 1354 O O . ASP A 1 177 ? 24.001 15.179 -6.366 1.00 42.75 177 ASP A O 1
ATOM 1358 N N . ALA A 1 178 ? 25.319 16.791 -5.503 1.00 40.44 178 ALA A N 1
ATOM 1359 C CA . ALA A 1 178 ? 24.662 17.947 -6.110 1.00 40.44 178 ALA A CA 1
ATOM 1360 C C . ALA A 1 178 ? 24.585 17.856 -7.645 1.00 40.44 178 ALA A C 1
ATOM 1362 O O . ALA A 1 178 ? 23.607 18.303 -8.254 1.00 40.44 178 ALA A O 1
ATOM 1363 N N . ASP A 1 179 ? 25.563 17.208 -8.274 1.00 41.03 179 ASP A N 1
ATOM 1364 C CA . ASP A 1 179 ? 25.700 17.148 -9.731 1.00 41.03 179 ASP A CA 1
ATOM 1365 C C . ASP A 1 179 ? 24.550 16.395 -10.416 1.00 41.03 179 ASP A C 1
ATOM 1367 O O . ASP A 1 179 ? 24.083 16.778 -11.495 1.00 41.03 179 ASP A O 1
ATOM 1371 N N . THR A 1 180 ? 24.000 15.372 -9.757 1.00 44.78 180 THR A N 1
ATOM 1372 C CA . THR A 1 180 ? 22.880 14.588 -10.308 1.00 44.78 180 THR A CA 1
ATOM 1373 C C . THR A 1 180 ? 21.568 15.381 -10.269 1.00 44.78 180 THR A C 1
ATOM 1375 O O . THR A 1 180 ? 20.751 15.304 -11.195 1.00 44.78 180 THR A O 1
ATOM 1378 N N . PHE A 1 181 ? 21.380 16.207 -9.233 1.00 42.88 181 PHE A N 1
ATOM 1379 C CA . PHE A 1 181 ? 20.226 17.099 -9.105 1.00 42.88 181 PHE A CA 1
ATOM 1380 C C . PHE A 1 181 ? 20.236 18.188 -10.189 1.00 42.88 181 PHE A C 1
ATOM 1382 O O . PHE A 1 181 ? 19.212 18.438 -10.835 1.00 42.88 181 PHE A O 1
ATOM 1389 N N . PHE A 1 182 ? 21.402 18.783 -10.464 1.00 45.38 182 PHE A N 1
ATOM 1390 C CA . PHE A 1 182 ? 21.547 19.787 -11.522 1.00 45.38 182 PHE A CA 1
ATOM 1391 C C . PHE A 1 182 ? 21.278 19.219 -12.922 1.00 45.38 182 PHE A C 1
ATOM 1393 O O . PHE A 1 182 ? 20.611 19.876 -13.729 1.00 45.38 182 PHE A O 1
ATOM 1400 N N . GLN A 1 183 ? 21.692 17.981 -13.207 1.00 48.12 183 GLN A N 1
ATOM 1401 C CA . GLN A 1 183 ? 21.402 17.333 -14.492 1.00 48.12 183 GLN A CA 1
ATOM 1402 C C . GLN A 1 183 ? 19.909 17.028 -14.694 1.00 48.12 183 GLN A C 1
ATOM 1404 O O . GLN A 1 183 ? 19.388 17.220 -15.800 1.00 48.12 183 GLN A O 1
ATOM 1409 N N . MET A 1 184 ? 19.193 16.604 -13.645 1.00 41.12 184 MET A N 1
ATOM 1410 C CA . MET A 1 184 ? 17.740 16.399 -13.717 1.00 41.12 184 MET A CA 1
ATOM 1411 C C . MET A 1 184 ? 16.988 17.716 -13.898 1.00 41.12 184 MET A C 1
ATOM 1413 O O . MET A 1 184 ? 16.116 17.801 -14.765 1.00 41.12 184 MET A O 1
ATOM 1417 N N . ARG A 1 185 ? 17.356 18.763 -13.147 1.00 43.41 185 ARG A N 1
ATOM 1418 C CA . ARG A 1 185 ? 16.764 20.100 -13.293 1.00 43.41 185 ARG A CA 1
ATOM 1419 C C . ARG A 1 185 ? 16.989 20.657 -14.700 1.00 43.41 185 ARG A C 1
ATOM 1421 O O . ARG A 1 185 ? 16.051 21.160 -15.306 1.00 43.41 185 ARG A O 1
ATOM 1428 N N . SER A 1 186 ? 18.196 20.515 -15.246 1.00 47.09 186 SER A N 1
ATOM 1429 C CA . SER A 1 186 ? 18.527 20.942 -16.612 1.00 47.09 186 SER A CA 1
ATOM 1430 C C . SER A 1 186 ? 17.739 20.160 -17.677 1.00 47.09 186 SER A C 1
ATOM 1432 O O . SER A 1 186 ? 17.168 20.742 -18.602 1.00 47.09 186 SER A O 1
ATOM 1434 N N . SER A 1 187 ? 17.607 18.840 -17.508 1.00 45.62 187 SER A N 1
ATOM 1435 C CA . SER A 1 187 ? 16.824 17.982 -18.413 1.00 45.62 187 SER A CA 1
ATOM 1436 C C . SER A 1 187 ? 15.318 18.273 -18.362 1.00 45.62 187 SER A C 1
ATOM 1438 O O . SER A 1 187 ? 14.642 18.199 -19.384 1.00 45.62 187 SER A O 1
ATOM 1440 N N . TYR A 1 188 ? 14.793 18.637 -17.190 1.00 42.72 188 TYR A N 1
ATOM 14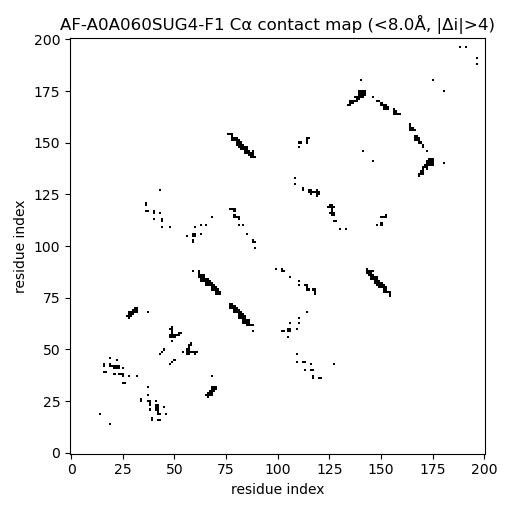41 C CA . TYR A 1 188 ? 13.395 19.033 -17.012 1.00 42.72 188 TYR A CA 1
ATOM 1442 C C . TYR A 1 188 ? 13.118 20.428 -17.588 1.00 42.72 188 TYR A C 1
ATOM 1444 O O . TYR A 1 188 ? 12.174 20.620 -18.346 1.00 42.72 188 TYR A O 1
ATOM 1452 N N . LEU A 1 189 ? 13.981 21.409 -17.311 1.00 46.97 189 LEU A N 1
ATOM 1453 C CA . LEU A 1 189 ? 13.846 22.756 -17.875 1.00 46.97 189 LEU A CA 1
ATOM 1454 C C . LEU A 1 189 ? 13.987 22.764 -19.407 1.00 46.97 189 LEU A C 1
ATOM 1456 O O . LEU A 1 189 ? 13.358 23.576 -20.087 1.00 46.97 189 LEU A O 1
ATOM 1460 N N . SER A 1 190 ? 14.777 21.844 -19.966 1.00 47.44 190 SER A N 1
ATOM 1461 C CA . SER A 1 190 ? 14.921 21.686 -21.416 1.00 47.44 190 SER A CA 1
ATOM 1462 C C . SER A 1 190 ? 13.773 20.914 -22.077 1.00 47.44 190 SER A C 1
ATOM 1464 O O . SER A 1 190 ? 13.558 21.102 -23.275 1.00 47.44 190 SER A O 1
ATOM 1466 N N . SER A 1 191 ? 12.998 20.111 -21.339 1.00 42.66 191 SER A N 1
ATOM 1467 C CA . SER A 1 191 ? 11.801 19.439 -21.867 1.00 42.66 191 SER A CA 1
ATOM 1468 C C . SER A 1 191 ? 10.526 20.283 -21.786 1.00 42.66 191 SER A C 1
ATOM 1470 O O . SER A 1 191 ? 9.540 19.941 -22.439 1.00 42.66 191 SER A O 1
ATOM 1472 N N . LEU A 1 192 ? 10.533 21.390 -21.035 1.00 42.59 192 LEU A N 1
ATOM 1473 C CA . LEU A 1 192 ? 9.407 22.323 -20.995 1.00 42.59 192 LEU A CA 1
ATOM 1474 C C . LEU A 1 192 ? 9.237 23.070 -22.337 1.00 42.59 192 LEU A C 1
ATOM 1476 O O . LEU A 1 192 ? 10.243 23.446 -22.959 1.00 42.59 192 LEU A O 1
ATOM 1480 N N . PRO A 1 193 ? 7.985 23.334 -22.772 1.00 52.78 193 PRO A N 1
ATOM 1481 C CA . PRO A 1 193 ? 7.698 24.171 -23.937 1.00 52.78 193 PRO A CA 1
ATOM 1482 C C . PRO A 1 193 ? 8.373 25.542 -23.815 1.00 52.78 193 PRO A C 1
ATOM 1484 O O . PRO A 1 193 ? 8.494 26.082 -22.713 1.00 52.78 193 PRO A O 1
ATOM 1487 N N . SER A 1 194 ? 8.796 26.129 -24.941 1.00 57.88 194 SER A N 1
ATOM 1488 C CA . SER A 1 194 ? 9.556 27.392 -24.957 1.00 57.88 194 SER A CA 1
ATOM 1489 C C . SER A 1 194 ? 8.849 28.538 -24.224 1.00 57.88 194 SER A C 1
ATOM 1491 O O . SER A 1 194 ? 9.519 29.371 -23.620 1.00 57.88 194 SER A O 1
ATOM 1493 N N . SER A 1 195 ? 7.514 28.526 -24.184 1.00 57.12 195 SER A N 1
ATOM 1494 C CA . SER A 1 195 ? 6.673 29.485 -23.458 1.00 57.12 195 SER A CA 1
ATOM 1495 C C . SER A 1 195 ? 6.901 29.513 -21.939 1.00 57.12 195 SER A C 1
ATOM 1497 O O . SER A 1 195 ? 6.537 30.492 -21.293 1.00 57.12 195 SER A O 1
ATOM 1499 N N . TYR A 1 196 ? 7.512 28.474 -21.361 1.00 37.12 196 TYR A N 1
ATOM 1500 C CA . TYR A 1 196 ? 7.804 28.370 -19.926 1.00 37.12 196 TYR A CA 1
ATOM 1501 C C . TYR A 1 196 ? 9.269 28.659 -19.569 1.00 37.12 196 TYR A C 1
ATOM 1503 O O . TYR A 1 196 ? 9.604 28.749 -18.386 1.00 37.12 196 TYR A O 1
ATOM 1511 N N . ARG A 1 197 ? 10.159 28.850 -20.555 1.00 54.50 197 ARG A N 1
ATOM 1512 C CA . ARG A 1 197 ? 11.543 29.273 -20.298 1.00 54.50 197 ARG A CA 1
ATOM 1513 C C . ARG A 1 197 ? 11.584 30.792 -20.153 1.00 54.50 197 ARG A C 1
ATOM 1515 O O . ARG A 1 197 ? 11.822 31.507 -21.121 1.00 54.50 197 ARG A O 1
ATOM 1522 N N . LYS A 1 198 ? 11.376 31.304 -18.937 1.00 52.78 198 LYS A N 1
ATOM 1523 C CA . LYS A 1 198 ? 11.749 32.694 -18.636 1.00 52.78 198 LYS A CA 1
ATOM 1524 C C . LYS A 1 198 ? 13.269 32.809 -18.759 1.00 52.78 198 LYS A C 1
ATOM 1526 O O . LYS A 1 198 ? 13.997 32.245 -17.947 1.00 52.78 198 LYS A O 1
ATOM 1531 N N . THR A 1 199 ? 13.742 33.515 -19.781 1.00 43.09 199 THR A N 1
ATOM 1532 C CA . THR A 1 199 ? 15.141 33.933 -19.881 1.00 43.09 199 THR A CA 1
ATOM 1533 C C . THR A 1 199 ? 15.416 34.917 -18.752 1.00 43.09 199 THR A C 1
ATOM 1535 O O . THR A 1 199 ? 14.975 36.065 -18.814 1.00 43.09 199 THR A O 1
ATOM 1538 N N . SER A 1 200 ? 16.102 34.470 -17.704 1.00 45.66 200 SER A N 1
ATOM 1539 C CA . SER A 1 200 ? 16.784 35.379 -16.788 1.00 45.66 200 SER A CA 1
ATOM 1540 C C . SER A 1 200 ? 17.897 36.066 -17.581 1.00 45.66 200 SER A C 1
ATOM 1542 O O . SER A 1 200 ? 18.834 35.392 -18.013 1.00 45.66 200 SER A O 1
ATOM 1544 N N . ARG A 1 201 ? 17.734 37.364 -17.847 1.00 40.56 201 ARG A N 1
ATOM 1545 C CA . ARG A 1 201 ? 18.869 38.246 -18.132 1.00 40.56 201 ARG A CA 1
ATOM 1546 C C . ARG A 1 201 ? 19.566 38.583 -16.825 1.00 40.56 201 ARG A C 1
ATOM 1548 O O . ARG A 1 201 ? 18.837 38.690 -15.813 1.00 40.56 201 ARG A O 1
#

Secondary structure (DSSP, 8-state):
------TT--TT-S--GGGS---S-GGG-BSSS-HHHHHHHHHHIIIIII-STTSHHHHHHTTEEEEEEEEEEETTEEEEEEEEEEESSS---TT-GGGHHHHHHHHHHHHHHHHHHHHHHHTTS------S------SS---SSEEEEEEE--TT---TTSS--------------HHHHHHHHHHHHHHS-GGG-----

pLDDT: mean 70.15, std 20.84, range [30.45, 97.56]

Solvent-accessible surface area (backbone atoms only — not comparable to full-atom values): 12251 Å² total; per-residue (Å²): 134,86,82,88,75,64,91,80,69,53,98,72,85,63,82,58,56,88,77,46,65,87,67,60,73,36,86,70,36,41,62,80,53,54,63,66,55,45,33,37,35,40,18,46,42,43,64,74,46,17,60,55,83,92,34,72,43,18,67,42,37,72,30,56,40,68,46,31,36,36,65,48,76,61,86,95,43,72,35,28,36,28,31,32,36,29,50,44,78,67,75,83,62,94,84,54,90,82,59,64,63,64,40,50,53,55,35,51,56,47,60,64,42,46,27,41,26,42,52,17,54,78,70,77,41,85,26,79,79,79,85,87,77,84,78,84,67,83,78,41,52,74,44,80,60,59,44,73,43,62,41,53,40,56,83,85,41,77,60,73,91,46,101,61,80,58,68,60,68,71,59,80,51,63,68,69,67,65,69,62,55,52,52,52,52,51,55,50,63,68,70,48,60,74,94,72,60,76,78,81,126

Mean predicted aligned error: 12.58 Å

Foldseek 3Di:
DDDDDDPPPDVPPDDDLVNFDQDDQLVQEAEDQDSVLSRSLNSCCVPPQQPDCPDLSVVLSVQKDFRYWYWDDDPPFIKIKIKIKGFQNPPDPVPDPPCNPVSVVSNVQSSQQSRQCSVQVVVVHGSDDDDPDDDDDDPDDADRGMAIAIFIADRPDPPVVDVDRDGDGDGDHDDDDPVVVVVVVVVVLVPDDPVPDDDDD

Nearest PDB structures (foldseek):
  6e95-assembly1_A  TM=3.391E-01  e=6.530E-01  Saccharomyces cerevisiae S288C
  8oyz-assembly1_B  TM=3.767E-01  e=3.545E+00  Thermotoga maritima
  1i5a-assembly1_B  TM=2.853E-01  e=1.895E+00  Thermotoga maritima
  3gie-assembly1_B  TM=2.302E-01  e=2.286E+00  Bacillus subtilis
  7ssj-assembly2_D  TM=2.368E-01  e=6.634E+00  Bacillus subtilis subsp. subtilis str. 168

Organism: Pycnoporus cinnabarinus (NCBI:txid5643)